Protein AF-0000000071592893 (afdb_homodimer)

pLDDT: mean 90.13, std 11.78, range [43.84, 98.62]

Organism: Lactiplantibacillus plantarum (strain ATCC BAA-793 / NCIMB 8826 / WCFS1) (NCBI:txid220668)

Structure (mmCIF, N/CA/C/O backbone):
data_AF-0000000071592893-model_v1
#
loop_
_entity.id
_entity.type
_entity.pdbx_description
1 polymer 'Dihydrofolate reductase family protein'
#
loop_
_atom_site.group_PDB
_atom_site.id
_atom_site.type_symbol
_atom_site.label_atom_id
_atom_site.label_alt_id
_atom_site.label_comp_id
_atom_site.label_asym_id
_atom_site.label_entity_id
_atom_site.label_seq_id
_atom_site.pdbx_PDB_ins_code
_atom_site.Cartn_x
_atom_site.Cartn_y
_atom_site.Cartn_z
_atom_site.occupancy
_atom_site.B_iso_or_equiv
_atom_site.auth_seq_id
_atom_site.auth_comp_id
_atom_site.auth_asym_id
_atom_site.auth_atom_id
_atom_site.pdbx_PDB_model_num
ATOM 1 N N . MET A 1 1 ? 11.688 -18.438 -19.766 1 85.5 1 MET A N 1
ATOM 2 C CA . MET A 1 1 ? 11.422 -18.906 -18.406 1 85.5 1 MET A CA 1
ATOM 3 C C . MET A 1 1 ? 10.055 -18.422 -17.922 1 85.5 1 MET A C 1
ATOM 5 O O . MET A 1 1 ? 9.641 -17.312 -18.234 1 85.5 1 MET A O 1
ATOM 9 N N . ARG A 1 2 ? 9.219 -19.328 -17.266 1 96.31 2 ARG A N 1
ATOM 10 C CA . ARG A 1 2 ? 7.895 -19 -16.766 1 96.31 2 ARG A CA 1
ATOM 11 C C . ARG A 1 2 ? 7.957 -17.859 -15.75 1 96.31 2 ARG A C 1
ATOM 13 O O . ARG A 1 2 ? 8.742 -17.906 -14.797 1 96.31 2 ARG A O 1
ATOM 20 N N . LYS A 1 3 ? 7.262 -16.844 -15.961 1 97.19 3 LYS A N 1
ATOM 21 C CA . LYS A 1 3 ? 7.258 -15.727 -15.016 1 97.19 3 LYS A CA 1
ATOM 22 C C . LYS A 1 3 ? 6.359 -16.031 -13.82 1 97.19 3 LYS A C 1
ATOM 24 O O . LYS A 1 3 ? 5.285 -16.609 -13.977 1 97.19 3 LYS A O 1
ATOM 29 N N . VAL A 1 4 ? 6.836 -15.602 -12.711 1 97.94 4 VAL A N 1
ATOM 30 C CA . VAL A 1 4 ? 6.039 -15.617 -11.492 1 97.94 4 VAL A CA 1
ATOM 31 C C . VAL A 1 4 ? 5.441 -14.234 -11.242 1 97.94 4 VAL A C 1
ATOM 33 O O . VAL A 1 4 ? 6.172 -13.266 -11.055 1 97.94 4 VAL A O 1
ATOM 36 N N . GLN A 1 5 ? 4.102 -14.195 -11.25 1 97.56 5 GLN A N 1
ATOM 37 C CA . GLN A 1 5 ? 3.43 -12.906 -11.195 1 97.56 5 GLN A CA 1
ATOM 38 C C . GLN A 1 5 ? 2.391 -12.867 -10.078 1 97.56 5 GLN A C 1
ATOM 40 O O . GLN A 1 5 ? 1.595 -13.797 -9.938 1 97.56 5 GLN A O 1
ATOM 45 N N . PHE A 1 6 ? 2.467 -11.836 -9.32 1 97.06 6 PHE A N 1
ATOM 46 C CA . PHE A 1 6 ? 1.338 -11.539 -8.445 1 97.06 6 PHE A CA 1
ATOM 47 C C . PHE A 1 6 ? 0.34 -10.617 -9.141 1 97.06 6 PHE A C 1
ATOM 49 O O . PHE A 1 6 ? 0.733 -9.656 -9.797 1 97.06 6 PHE A O 1
ATOM 56 N N . TYR A 1 7 ? -0.894 -10.945 -8.977 1 95.25 7 TYR A N 1
ATOM 57 C CA . TYR A 1 7 ? -1.996 -10.133 -9.477 1 95.25 7 TYR A CA 1
ATOM 58 C C . TYR A 1 7 ? -3.156 -10.109 -8.492 1 95.25 7 TYR A C 1
ATOM 60 O O . TYR A 1 7 ? -3.783 -11.141 -8.234 1 95.25 7 TYR A O 1
ATOM 68 N N . GLY A 1 8 ? -3.398 -8.992 -7.867 1 93 8 GLY A N 1
ATOM 69 C CA . GLY A 1 8 ? -4.445 -8.922 -6.859 1 93 8 GLY A CA 1
ATOM 70 C C . GLY A 1 8 ? -4.711 -7.504 -6.379 1 93 8 GLY A C 1
ATOM 71 O O . GLY A 1 8 ? -4.004 -6.57 -6.762 1 93 8 GLY A O 1
ATOM 72 N N . ALA A 1 9 ? -5.762 -7.418 -5.574 1 94 9 ALA A N 1
ATOM 73 C CA . ALA A 1 9 ? -6.199 -6.121 -5.07 1 94 9 ALA A CA 1
ATOM 74 C C . ALA A 1 9 ? -5.977 -6.012 -3.564 1 94 9 ALA A C 1
ATOM 76 O O . ALA A 1 9 ? -6.078 -7.008 -2.842 1 94 9 ALA A O 1
ATOM 77 N N . ILE A 1 10 ? -5.664 -4.816 -3.125 1 96.12 10 ILE A N 1
ATOM 78 C CA . ILE A 1 10 ? -5.543 -4.516 -1.703 1 96.12 10 ILE A CA 1
ATOM 79 C C . ILE A 1 10 ? -6.234 -3.191 -1.394 1 96.12 10 ILE A C 1
ATOM 81 O O . ILE A 1 10 ? -6.598 -2.445 -2.305 1 96.12 10 ILE A O 1
ATOM 85 N N . SER A 1 11 ? -6.508 -2.973 -0.097 1 97.5 11 SER A N 1
ATOM 86 C CA . SER A 1 11 ? -6.953 -1.667 0.377 1 97.5 11 SER A CA 1
ATOM 87 C C . SER A 1 11 ? -5.801 -0.668 0.414 1 97.5 11 SER A C 1
ATOM 89 O O . SER A 1 11 ? -4.645 -1.041 0.215 1 97.5 11 SER A O 1
ATOM 91 N N . ILE A 1 12 ? -6.082 0.608 0.644 1 98.25 12 ILE A N 1
ATOM 92 C CA . ILE A 1 12 ? -5.082 1.668 0.72 1 98.25 12 ILE A CA 1
ATOM 93 C C . ILE A 1 12 ? -4.031 1.312 1.769 1 98.25 12 ILE A C 1
ATOM 95 O O . ILE A 1 12 ? -2.836 1.547 1.565 1 98.25 12 ILE A O 1
ATOM 99 N N . ASP A 1 13 ? -4.527 0.716 2.865 1 97.62 13 ASP A N 1
ATOM 100 C CA . ASP A 1 13 ? -3.637 0.385 3.973 1 97.62 13 ASP A CA 1
ATOM 101 C C . ASP A 1 13 ? -3.033 -1.006 3.795 1 97.62 13 ASP A C 1
ATOM 103 O O . ASP A 1 13 ? -2.49 -1.578 4.742 1 97.62 13 ASP A O 1
ATOM 107 N N . GLY A 1 14 ? -3.156 -1.663 2.604 1 97.12 14 GLY A N 1
ATOM 108 C CA . GLY A 1 14 ? -2.375 -2.824 2.211 1 97.12 14 GLY A CA 1
ATOM 109 C C . GLY A 1 14 ? -3.016 -4.141 2.617 1 97.12 14 GLY A C 1
ATOM 110 O O . GLY A 1 14 ? -2.332 -5.16 2.732 1 97.12 14 GLY A O 1
ATOM 111 N N . CYS A 1 15 ? -4.324 -4.121 2.869 1 96.5 15 CYS A N 1
ATOM 112 C CA . CYS A 1 15 ? -5 -5.332 3.326 1 96.5 15 CYS A CA 1
ATOM 113 C C . CYS A 1 15 ? -5.695 -6.039 2.17 1 96.5 15 CYS A C 1
ATOM 115 O O . CYS A 1 15 ? -6.273 -5.387 1.298 1 96.5 15 CYS A O 1
ATOM 117 N N . LEU A 1 16 ? -5.723 -7.355 2.238 1 92.31 16 LEU A N 1
ATOM 118 C CA . LEU A 1 16 ? -6.363 -8.211 1.246 1 92.31 16 LEU A CA 1
ATOM 119 C C . LEU A 1 16 ? -7.844 -8.406 1.573 1 92.31 16 LEU A C 1
ATOM 121 O O . LEU A 1 16 ? -8.672 -8.531 0.668 1 92.31 16 LEU A O 1
ATOM 125 N N . ALA A 1 17 ? -8.062 -8.5 2.848 1 90.44 17 ALA A N 1
ATOM 126 C CA . ALA A 1 17 ? -9.398 -8.828 3.342 1 90.44 17 ALA A CA 1
ATOM 127 C C . ALA A 1 17 ? -9.617 -8.258 4.738 1 90.44 17 ALA A C 1
ATOM 129 O O . ALA A 1 17 ? -8.664 -7.855 5.41 1 90.44 17 ALA A O 1
ATOM 130 N N . THR A 1 18 ? -10.891 -8.227 5.078 1 91.75 18 THR A N 1
ATOM 131 C CA . THR A 1 18 ? -11.188 -7.914 6.469 1 91.75 18 THR A CA 1
ATOM 132 C C . THR A 1 18 ? -10.695 -9.023 7.395 1 91.75 18 THR A C 1
ATOM 134 O O . THR A 1 18 ? -10.281 -10.086 6.93 1 91.75 18 THR A O 1
ATOM 137 N N . LYS A 1 19 ? -10.766 -8.758 8.633 1 90.12 19 LYS A N 1
ATOM 138 C CA . LYS A 1 19 ? -10.289 -9.727 9.617 1 90.12 19 LYS A CA 1
ATOM 139 C C . LYS A 1 19 ? -11.086 -11.031 9.539 1 90.12 19 LYS A C 1
ATOM 141 O O . LYS A 1 19 ? -10.57 -12.094 9.875 1 90.12 19 LYS A O 1
ATOM 146 N N . ASP A 1 20 ? -12.305 -10.945 9.055 1 86.31 20 ASP A N 1
ATOM 147 C CA . ASP A 1 20 ? -13.156 -12.125 8.922 1 86.31 20 ASP A CA 1
ATOM 148 C C . ASP A 1 20 ? -13.125 -12.664 7.496 1 86.31 20 ASP A C 1
ATOM 150 O O . ASP A 1 20 ? -14.078 -13.32 7.059 1 86.31 20 ASP A O 1
ATOM 154 N N . ASN A 1 21 ? -12.156 -12.266 6.738 1 84.19 21 ASN A N 1
ATOM 155 C CA . ASN A 1 21 ? -11.836 -12.82 5.426 1 84.19 21 ASN A CA 1
ATOM 156 C C . ASN A 1 21 ? -12.883 -12.43 4.383 1 84.19 21 ASN A C 1
ATOM 158 O O . ASN A 1 21 ? -13.164 -13.203 3.469 1 84.19 21 ASN A O 1
ATOM 162 N N . ARG A 1 22 ? -13.484 -11.266 4.613 1 83.88 22 ARG A N 1
ATOM 163 C CA . ARG A 1 22 ? -14.492 -10.82 3.654 1 83.88 22 ARG A CA 1
ATOM 164 C C . ARG A 1 22 ? -13.883 -9.859 2.633 1 83.88 22 ARG A C 1
ATOM 166 O O . ARG A 1 22 ? -12.953 -9.117 2.945 1 83.88 22 ARG A O 1
ATOM 173 N N . LEU A 1 23 ? -14.43 -9.836 1.402 1 85.81 23 LEU A N 1
ATOM 174 C CA . LEU A 1 23 ? -13.93 -9.047 0.286 1 85.81 23 LEU A CA 1
ATOM 175 C C . LEU A 1 23 ? -15.016 -8.125 -0.255 1 85.81 23 LEU A C 1
ATOM 177 O O . LEU A 1 23 ? -14.836 -7.488 -1.297 1 85.81 23 LEU A O 1
ATOM 181 N N . ASP A 1 24 ? -16.156 -7.996 0.409 1 83.56 24 ASP A N 1
ATOM 182 C CA . ASP A 1 24 ? -17.281 -7.195 -0.066 1 83.56 24 ASP A CA 1
ATOM 183 C C . ASP A 1 24 ? -16.844 -5.77 -0.396 1 83.56 24 ASP A C 1
ATOM 185 O O . ASP A 1 24 ? -17.359 -5.16 -1.334 1 83.56 24 ASP A O 1
ATOM 189 N N . TRP A 1 25 ? -15.953 -5.309 0.341 1 85.81 25 TRP A N 1
ATOM 190 C CA . TRP A 1 25 ? -15.438 -3.953 0.163 1 85.81 25 TRP A CA 1
ATOM 191 C C . TRP A 1 25 ? -14.852 -3.773 -1.235 1 85.81 25 TRP A C 1
ATOM 193 O O . TRP A 1 25 ? -14.938 -2.686 -1.812 1 85.81 25 TRP A O 1
ATOM 203 N N . LEU A 1 26 ? -14.273 -4.828 -1.806 1 85.75 26 LEU A N 1
ATOM 204 C CA . LEU A 1 26 ? -13.648 -4.801 -3.123 1 85.75 26 LEU A CA 1
ATOM 205 C C . LEU A 1 26 ? -14.703 -4.852 -4.227 1 85.75 26 LEU A C 1
ATOM 207 O O . LEU A 1 26 ? -14.641 -4.078 -5.184 1 85.75 26 LEU A O 1
ATOM 211 N N . PHE A 1 27 ? -15.633 -5.637 -4.012 1 83.19 27 PHE A N 1
ATOM 212 C CA . PHE A 1 27 ? -16.656 -5.816 -5.027 1 83.19 27 PHE A CA 1
ATOM 213 C C . PHE A 1 27 ? -17.547 -4.582 -5.117 1 83.19 27 PHE A C 1
ATOM 215 O O . PHE A 1 27 ? -18.188 -4.344 -6.148 1 83.19 27 PHE A O 1
ATOM 222 N N . LYS A 1 28 ? -17.609 -3.846 -4.027 1 85.5 28 LYS A N 1
ATOM 223 C CA . LYS A 1 28 ? -18.391 -2.613 -4.004 1 85.5 28 LYS A CA 1
ATOM 224 C C . LYS A 1 28 ? -17.609 -1.454 -4.617 1 85.5 28 LYS A C 1
ATOM 226 O O . LYS A 1 28 ? -18.125 -0.342 -4.73 1 85.5 28 LYS A O 1
ATOM 231 N N . THR A 1 29 ? -16.406 -1.784 -5.051 1 90.44 29 THR A N 1
ATOM 232 C CA . THR A 1 29 ? -15.578 -0.741 -5.648 1 90.44 29 THR A CA 1
ATOM 233 C C . THR A 1 29 ? -15.883 -0.587 -7.133 1 90.44 29 THR A C 1
ATOM 235 O O . THR A 1 29 ? -15.797 -1.554 -7.895 1 90.44 29 THR A O 1
ATOM 238 N N . ALA A 1 30 ? -16.219 0.627 -7.535 1 88.56 30 ALA A N 1
ATOM 239 C CA . ALA A 1 30 ? -16.531 0.901 -8.93 1 88.56 30 ALA A CA 1
ATOM 240 C C . ALA A 1 30 ? -15.328 0.636 -9.828 1 88.56 30 ALA A C 1
ATOM 242 O O . ALA A 1 30 ? -14.203 1.021 -9.5 1 88.56 30 ALA A O 1
ATOM 243 N N . GLY A 1 31 ? -15.523 -0.105 -10.93 1 84.56 31 GLY A N 1
ATOM 244 C CA . GLY A 1 31 ? -14.492 -0.335 -11.922 1 84.56 31 GLY A CA 1
ATOM 245 C C . GLY A 1 31 ? -13.727 -1.626 -11.703 1 84.56 31 GLY A C 1
ATOM 246 O O . GLY A 1 31 ? -12.805 -1.948 -12.461 1 84.56 31 GLY A O 1
ATOM 247 N N . ALA A 1 32 ? -14.094 -2.303 -10.68 1 75.25 32 ALA A N 1
ATOM 248 C CA . ALA A 1 32 ? -13.414 -3.566 -10.398 1 75.25 32 ALA A CA 1
ATOM 249 C C . ALA A 1 32 ? -13.492 -4.508 -11.602 1 75.25 32 ALA A C 1
ATOM 251 O O . ALA A 1 32 ? -12.531 -5.223 -11.906 1 75.25 32 ALA A O 1
ATOM 252 N N . ASN A 1 33 ? -14.539 -4.348 -12.367 1 76.94 33 ASN A N 1
ATOM 253 C CA . ASN A 1 33 ? -14.766 -5.211 -13.523 1 76.94 33 ASN A CA 1
ATOM 254 C C . ASN A 1 33 ? -14.031 -4.699 -14.758 1 76.94 33 ASN A C 1
ATOM 256 O O . ASN A 1 33 ? -13.969 -5.383 -15.781 1 76.94 33 ASN A O 1
ATOM 260 N N . ASP A 1 34 ? -13.469 -3.559 -14.68 1 84.38 34 ASP A N 1
ATOM 261 C CA . ASP A 1 34 ? -12.797 -2.959 -15.828 1 84.38 34 ASP A CA 1
ATOM 262 C C . ASP A 1 34 ? -11.344 -3.408 -15.906 1 84.38 34 ASP A C 1
ATOM 264 O O . ASP A 1 34 ? -10.688 -3.219 -16.938 1 84.38 34 ASP A O 1
ATOM 268 N N . ALA A 1 35 ? -10.828 -3.967 -14.836 1 85.75 35 ALA A N 1
ATOM 269 C CA . ALA A 1 35 ? -9.453 -4.469 -14.859 1 85.75 35 ALA A CA 1
ATOM 270 C C . ALA A 1 35 ? -9.297 -5.586 -15.891 1 85.75 35 ALA A C 1
ATOM 272 O O . ALA A 1 35 ? -10.203 -6.402 -16.062 1 85.75 35 ALA A O 1
ATOM 273 N N . PRO A 1 36 ? -8.164 -5.617 -16.594 1 87.75 36 PRO A N 1
ATOM 274 C CA . PRO A 1 36 ? -7.969 -6.613 -17.656 1 87.75 36 PRO A CA 1
ATOM 275 C C . PRO A 1 36 ? -7.59 -7.988 -17.109 1 87.75 36 PRO A C 1
ATOM 277 O O . PRO A 1 36 ? -6.625 -8.594 -17.578 1 87.75 36 PRO A O 1
ATOM 280 N N . THR A 1 37 ? -8.391 -8.445 -16.281 1 86.38 37 THR A N 1
ATOM 281 C CA . THR A 1 37 ? -8.141 -9.719 -15.609 1 86.38 37 THR A CA 1
ATOM 282 C C . THR A 1 37 ? -8.172 -10.867 -16.609 1 86.38 37 THR A C 1
ATOM 284 O O . THR A 1 37 ? -7.344 -11.781 -16.547 1 86.38 37 THR A O 1
ATOM 287 N N . GLU A 1 38 ? -9.094 -10.781 -17.516 1 83.94 38 GLU A N 1
ATOM 288 C CA . GLU A 1 38 ? -9.203 -11.812 -18.531 1 83.94 38 GLU A CA 1
ATOM 289 C C . GLU A 1 38 ? -7.934 -11.906 -19.375 1 83.94 38 GLU A C 1
ATOM 291 O O . GLU A 1 38 ? -7.445 -13.008 -19.656 1 83.94 38 GLU A O 1
ATOM 296 N N . ALA A 1 39 ? -7.488 -10.773 -19.797 1 87.81 39 ALA A N 1
ATOM 297 C CA . ALA A 1 39 ? -6.262 -10.742 -20.594 1 87.81 39 ALA A CA 1
ATOM 298 C C . ALA A 1 39 ? -5.086 -11.305 -19.797 1 87.81 39 ALA A C 1
ATOM 300 O O . ALA A 1 39 ? -4.246 -12.016 -20.344 1 87.81 39 ALA A O 1
ATOM 301 N N . PHE A 1 40 ? -5.043 -10.93 -18.531 1 90.25 40 PHE A N 1
ATOM 302 C CA . PHE A 1 40 ? -4.004 -11.461 -17.656 1 90.25 40 PHE A CA 1
ATOM 303 C C . PHE A 1 40 ? -4.094 -12.984 -17.562 1 90.25 40 PHE A C 1
ATOM 305 O O . PHE A 1 40 ? -3.084 -13.672 -17.703 1 90.25 40 PHE A O 1
ATOM 312 N N . MET A 1 41 ? -5.242 -13.477 -17.438 1 86.62 41 MET A N 1
ATOM 313 C CA . MET A 1 41 ? -5.48 -14.906 -17.234 1 86.62 41 MET A CA 1
ATOM 314 C C . MET A 1 41 ? -5.082 -15.703 -18.469 1 86.62 41 MET A C 1
ATOM 316 O O . MET A 1 41 ? -4.688 -16.859 -18.359 1 86.62 41 MET A O 1
ATOM 320 N N . GLN A 1 42 ? -5.129 -15.094 -19.594 1 88.88 42 GLN A N 1
ATOM 321 C CA . GLN A 1 42 ? -4.742 -15.766 -20.828 1 88.88 42 GLN A CA 1
ATOM 322 C C . GLN A 1 42 ? -3.242 -16.047 -20.859 1 88.88 42 GLN A C 1
ATOM 324 O O . GLN A 1 42 ? -2.779 -16.891 -21.625 1 88.88 42 GLN A O 1
ATOM 329 N N . GLN A 1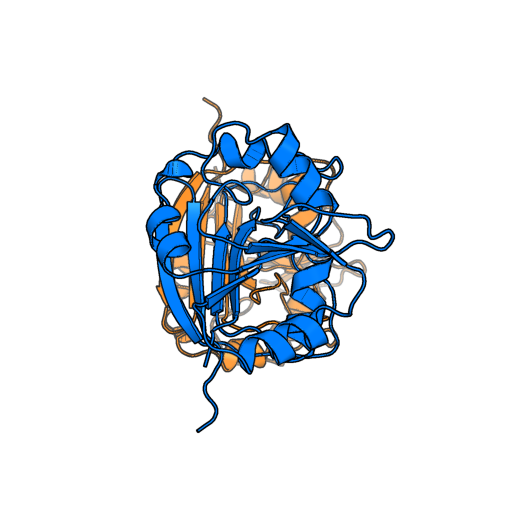 43 ? -2.58 -15.43 -19.984 1 92.81 43 GLN A N 1
ATOM 330 C CA . GLN A 1 43 ? -1.126 -15.555 -20 1 92.81 43 GLN A CA 1
ATOM 331 C C . GLN A 1 43 ? -0.647 -16.531 -18.922 1 92.81 43 GLN A C 1
ATOM 333 O O . GLN 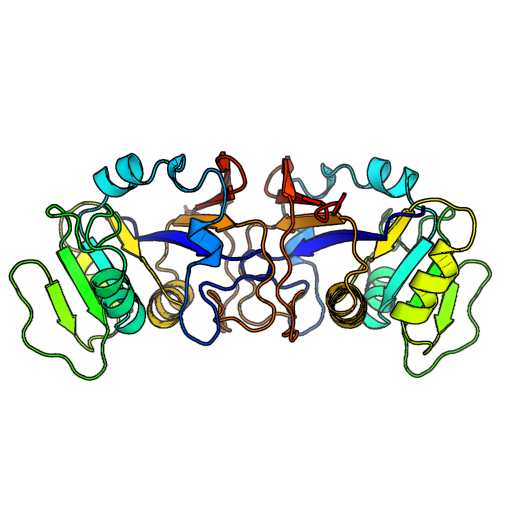A 1 43 ? 0.548 -16.828 -18.828 1 92.81 43 GLN A O 1
ATOM 338 N N . VAL A 1 44 ? -1.585 -17.062 -18.203 1 93.56 44 VAL A N 1
ATOM 339 C CA . VAL A 1 44 ? -1.202 -17.938 -17.109 1 93.56 44 VAL A CA 1
ATOM 340 C C . VAL A 1 44 ? -1.804 -19.328 -17.328 1 93.56 44 VAL A C 1
ATOM 342 O O . VAL A 1 44 ? -2.885 -19.469 -17.906 1 93.56 44 VAL A O 1
ATOM 345 N N . ASP A 1 45 ? -1.053 -20.375 -16.828 1 94.12 45 ASP A N 1
ATOM 346 C CA . ASP A 1 45 ? -1.609 -21.719 -16.906 1 94.12 45 ASP A CA 1
ATOM 347 C C . ASP A 1 45 ? -1.521 -22.422 -15.555 1 94.12 45 ASP A C 1
ATOM 349 O O . ASP A 1 45 ? -1.878 -23.594 -15.43 1 94.12 45 ASP A O 1
ATOM 353 N N . THR A 1 46 ? -1.009 -21.719 -14.539 1 95 46 THR A N 1
ATOM 354 C CA . THR A 1 46 ? -0.904 -22.234 -13.172 1 95 46 THR A CA 1
ATOM 355 C C . THR A 1 46 ? -1.214 -21.125 -12.164 1 95 46 THR A C 1
ATOM 357 O O . THR A 1 46 ? -0.766 -19.984 -12.32 1 95 46 THR A O 1
ATOM 360 N N . ALA A 1 47 ? -2.021 -21.438 -11.219 1 94.81 47 ALA A N 1
ATOM 361 C CA . ALA A 1 47 ? -2.334 -20.531 -10.117 1 94.81 47 ALA A CA 1
ATOM 362 C C . ALA A 1 47 ? -1.99 -21.156 -8.773 1 94.81 47 ALA A C 1
ATOM 364 O O . ALA A 1 47 ? -2.326 -22.312 -8.516 1 94.81 47 ALA A O 1
ATOM 365 N N . ILE A 1 48 ? -1.31 -20.422 -7.969 1 95.94 48 ILE A N 1
ATOM 366 C CA . ILE A 1 48 ? -0.962 -20.875 -6.629 1 95.94 48 ILE A CA 1
ATOM 367 C C . ILE A 1 48 ? -1.649 -20 -5.586 1 95.94 48 ILE A C 1
ATOM 369 O O . ILE A 1 48 ? -1.609 -18.766 -5.676 1 95.94 48 ILE A O 1
ATOM 373 N N . MET A 1 49 ? -2.301 -20.609 -4.633 1 94.56 49 MET A N 1
ATOM 374 C CA . MET A 1 49 ? -3.012 -19.859 -3.596 1 94.56 49 MET A CA 1
ATOM 375 C C . MET A 1 49 ? -3.008 -20.625 -2.275 1 94.56 49 MET A C 1
ATOM 377 O O . MET A 1 49 ? -2.66 -21.812 -2.24 1 94.56 49 MET A O 1
ATOM 381 N N . GLY A 1 50 ? -3.309 -19.891 -1.227 1 93.12 50 GLY A N 1
ATOM 382 C CA . GLY A 1 50 ? -3.51 -20.531 0.06 1 93.12 50 GLY A CA 1
ATOM 383 C C . GLY A 1 50 ? -4.902 -21.109 0.226 1 93.12 50 GLY A C 1
ATOM 384 O O . GLY A 1 50 ? -5.824 -20.75 -0.512 1 93.12 50 GLY A O 1
ATOM 385 N N . ARG A 1 51 ? -5.109 -21.875 1.281 1 90.62 51 ARG A N 1
ATOM 386 C CA . ARG A 1 51 ? -6.359 -22.594 1.535 1 90.62 51 ARG A CA 1
ATOM 387 C C . ARG A 1 51 ? -7.504 -21.609 1.775 1 90.62 51 ARG A C 1
ATOM 389 O O . ARG A 1 51 ? -8.609 -21.797 1.262 1 90.62 51 ARG A O 1
ATOM 396 N N . HIS A 1 52 ? -7.219 -20.531 2.537 1 87.31 52 HIS A N 1
ATOM 397 C CA . HIS A 1 52 ? -8.281 -19.578 2.848 1 87.31 52 HIS A CA 1
ATOM 398 C C . HIS A 1 52 ? -8.781 -18.891 1.589 1 87.31 52 HIS A C 1
ATOM 400 O O . HIS A 1 52 ? -9.984 -18.703 1.412 1 87.31 52 HIS A O 1
ATOM 406 N N . THR A 1 53 ? -7.852 -18.484 0.762 1 86.94 53 THR A N 1
ATOM 407 C CA . THR A 1 53 ? -8.211 -17.859 -0.508 1 86.94 53 THR A CA 1
ATOM 408 C C . THR A 1 53 ? -9.023 -18.828 -1.367 1 86.94 53 THR A C 1
ATOM 410 O O . THR A 1 53 ? -10.047 -18.438 -1.949 1 86.94 53 THR A O 1
ATOM 413 N N . TYR A 1 54 ? -8.617 -20.062 -1.422 1 87.31 54 TYR A N 1
ATOM 414 C CA . TYR A 1 54 ? -9.312 -21.078 -2.199 1 87.31 54 TYR A CA 1
ATOM 415 C C . TYR A 1 54 ? -10.742 -21.266 -1.703 1 87.31 54 TYR A C 1
ATOM 417 O O . TYR A 1 54 ? -11.688 -21.234 -2.492 1 87.31 54 TYR A O 1
ATOM 425 N N . GLU A 1 55 ? -10.875 -21.438 -0.402 1 84.25 55 GLU A N 1
ATOM 426 C CA . GLU A 1 55 ? -12.188 -21.656 0.189 1 84.25 55 GLU A CA 1
ATOM 427 C C . GLU A 1 55 ? -13.109 -20.469 -0.032 1 84.25 55 GLU A C 1
ATOM 429 O O . GLU A 1 55 ? -14.289 -20.641 -0.342 1 84.25 55 GLU A O 1
ATOM 434 N N . TYR A 1 56 ? -12.57 -19.344 0.118 1 82.75 56 TYR A N 1
ATOM 435 C CA . TYR A 1 56 ? -13.359 -18.141 -0.108 1 82.75 56 TYR A CA 1
ATOM 436 C C . TYR A 1 56 ? -13.82 -18.047 -1.557 1 82.75 56 TYR A C 1
ATOM 438 O O . TYR A 1 56 ? -14.984 -17.734 -1.826 1 82.75 56 TYR A O 1
ATOM 446 N N . THR A 1 57 ? -12.906 -18.203 -2.453 1 79.62 57 THR A N 1
ATOM 447 C CA . THR A 1 57 ? -13.227 -18.156 -3.875 1 79.62 57 THR A CA 1
ATOM 448 C C . THR A 1 57 ? -14.289 -19.188 -4.234 1 79.62 57 THR A C 1
ATOM 450 O O . THR A 1 57 ? -15.203 -18.906 -5.012 1 79.62 57 THR A O 1
ATOM 453 N N . MET A 1 58 ? -14.195 -20.375 -3.668 1 79.38 58 MET A N 1
ATOM 454 C CA . MET A 1 58 ? -15.148 -21.438 -3.932 1 79.38 58 MET A CA 1
ATOM 455 C C . MET A 1 58 ? -16.531 -21.062 -3.416 1 79.38 58 MET A C 1
ATOM 457 O O . MET A 1 58 ? -17.547 -21.406 -4.035 1 79.38 58 MET A O 1
ATOM 461 N N . GLU A 1 59 ? -16.5 -20.406 -2.342 1 76.5 59 GLU A N 1
ATOM 462 C CA . GLU A 1 59 ? -17.766 -20.047 -1.724 1 76.5 59 GLU A CA 1
ATOM 463 C C . GLU A 1 59 ? -18.406 -18.859 -2.426 1 76.5 59 GLU A C 1
ATOM 465 O O . GLU A 1 59 ? -19.625 -18.812 -2.613 1 76.5 59 GLU A O 1
ATOM 470 N N . GLN A 1 60 ? -17.688 -17.875 -2.693 1 70.06 60 GLN A N 1
ATOM 471 C CA . GLN A 1 60 ? -18.234 -16.609 -3.141 1 70.06 60 GLN A CA 1
ATOM 472 C C . GLN A 1 60 ? -18.297 -16.531 -4.664 1 70.06 60 GLN A C 1
ATOM 474 O O . GLN A 1 60 ? -19.109 -15.797 -5.227 1 70.06 60 GLN A O 1
ATOM 479 N N . THR A 1 61 ? -17.359 -16.953 -5.348 1 59.53 61 THR A N 1
ATOM 480 C CA . THR A 1 61 ? -17.266 -16.703 -6.781 1 59.53 61 THR A CA 1
ATOM 481 C C . THR A 1 61 ? -17.859 -17.859 -7.578 1 59.53 61 THR A C 1
ATOM 483 O O . THR A 1 61 ? -17.156 -18.812 -7.93 1 59.53 61 THR A O 1
ATOM 486 N N . THR A 1 62 ? -19.062 -18.219 -7.281 1 51.47 62 THR A N 1
ATOM 487 C CA . THR A 1 62 ? -19.672 -19.234 -8.125 1 51.47 62 THR A CA 1
ATOM 488 C C . THR A 1 62 ? -19.5 -18.891 -9.602 1 51.47 62 THR A C 1
ATOM 490 O O . THR A 1 62 ? -19.406 -19.781 -10.445 1 51.47 62 THR A O 1
ATOM 493 N N . ASP A 1 63 ? -19.781 -17.766 -10 1 46.78 63 ASP A N 1
ATOM 494 C CA . ASP A 1 63 ? -19.812 -17.484 -11.43 1 46.78 63 ASP A CA 1
ATOM 495 C C . ASP A 1 63 ? -18.484 -16.875 -11.891 1 46.78 63 ASP A C 1
ATOM 497 O O . ASP A 1 63 ? -18.312 -16.562 -13.078 1 46.78 63 ASP A O 1
ATOM 501 N N . GLN A 1 64 ? -17.797 -16.25 -10.984 1 48.22 64 GLN A N 1
ATOM 502 C CA . GLN A 1 64 ? -16.859 -15.234 -11.461 1 48.22 64 GLN A CA 1
ATOM 503 C C . GLN A 1 64 ? -15.508 -15.852 -11.828 1 48.22 64 GLN A C 1
ATOM 505 O O . GLN A 1 64 ? -15.164 -16.922 -11.336 1 48.22 64 GLN A O 1
ATOM 510 N N . LEU A 1 65 ? -14.992 -15.5 -13.07 1 44.69 65 LEU A N 1
ATOM 511 C CA . LEU A 1 65 ? -13.703 -15.805 -13.68 1 44.69 65 LEU A CA 1
ATOM 512 C C . LEU A 1 65 ? -12.578 -15.75 -12.656 1 44.69 65 LEU A C 1
ATOM 514 O O . LEU A 1 65 ? -11.398 -15.758 -13.016 1 44.69 65 LEU A O 1
ATOM 518 N N . ILE A 1 66 ? -12.938 -15.469 -11.445 1 50.09 66 ILE A N 1
ATOM 519 C CA . ILE A 1 66 ? -11.75 -15.438 -10.602 1 50.09 66 ILE A CA 1
ATOM 520 C C . ILE A 1 66 ? -11.266 -16.859 -10.344 1 50.09 66 ILE A C 1
ATOM 522 O O . ILE A 1 66 ? -12.07 -17.797 -10.289 1 50.09 66 ILE A O 1
ATOM 526 N N . ASN A 1 67 ? -9.992 -17.328 -10.648 1 51.75 67 ASN A N 1
ATOM 527 C CA . ASN A 1 67 ? -9.547 -18.656 -10.234 1 51.75 67 ASN A CA 1
ATOM 528 C C . ASN A 1 67 ? -10.102 -19.031 -8.867 1 51.75 67 ASN A C 1
ATOM 530 O O . ASN A 1 67 ? -10.344 -18.156 -8.031 1 51.75 67 ASN A O 1
ATOM 534 N N . PRO A 1 68 ? -10.516 -20.359 -8.906 1 53.16 68 PRO A N 1
ATOM 535 C CA . PRO A 1 68 ? -10.086 -21.5 -9.703 1 53.16 68 PRO A CA 1
ATOM 536 C C . PRO A 1 68 ? -11.016 -21.797 -10.875 1 53.16 68 PRO A C 1
ATOM 538 O O . PRO A 1 68 ? -10.898 -22.828 -11.523 1 53.16 68 PRO A O 1
ATOM 541 N N . TYR A 1 69 ? -11.641 -20.922 -11.234 1 57.84 69 TYR A N 1
ATOM 542 C CA . TYR A 1 69 ? -12.68 -21.406 -12.141 1 57.84 69 TYR A CA 1
ATOM 543 C C . TYR A 1 69 ? -12.227 -21.297 -13.594 1 57.84 69 TYR A C 1
ATOM 545 O O . TYR A 1 69 ? -12.922 -21.75 -14.5 1 57.84 69 TYR A O 1
ATOM 553 N N . ASN A 1 70 ? -10.984 -20.844 -13.727 1 65.19 70 ASN A N 1
ATOM 554 C CA . ASN A 1 70 ? -10.477 -20.859 -15.086 1 65.19 70 ASN A CA 1
ATOM 555 C C . ASN A 1 70 ? -10.047 -22.266 -15.5 1 65.19 70 ASN A C 1
ATOM 557 O O . ASN A 1 70 ? -9.047 -22.797 -15 1 65.19 70 ASN A O 1
ATOM 561 N N . PRO A 1 71 ? -10.812 -22.891 -16.391 1 68.75 71 PRO A N 1
ATOM 562 C CA . PRO A 1 71 ? -10.5 -24.281 -16.766 1 68.75 71 PRO A CA 1
ATOM 563 C C . PRO A 1 71 ? -9.125 -24.406 -17.422 1 68.75 71 PRO A C 1
ATOM 565 O O . PRO A 1 71 ? -8.594 -25.516 -17.5 1 68.75 71 PRO A O 1
ATOM 568 N N . ALA A 1 72 ? -8.594 -23.328 -17.781 1 79.31 72 ALA A N 1
ATOM 569 C CA . ALA A 1 72 ? -7.305 -23.375 -18.453 1 79.31 72 ALA A CA 1
ATOM 570 C C . ALA A 1 72 ? -6.156 -23.266 -17.453 1 79.31 72 ALA A C 1
ATOM 572 O O . ALA A 1 72 ? -4.984 -23.328 -17.828 1 79.31 72 ALA A O 1
ATOM 573 N N . THR A 1 73 ? -6.531 -23.234 -16.188 1 88.12 73 THR A N 1
ATOM 574 C CA . THR A 1 73 ? -5.488 -23.016 -15.195 1 88.12 73 THR A CA 1
ATOM 575 C C . THR A 1 73 ? -5.457 -24.141 -14.18 1 88.12 73 THR A C 1
ATOM 577 O O . THR A 1 73 ? -6.504 -24.594 -13.719 1 88.12 73 THR A O 1
ATOM 580 N N . HIS A 1 74 ? -4.301 -24.734 -14 1 92.56 74 HIS A N 1
ATOM 581 C CA . HIS A 1 74 ? -4.074 -25.688 -12.914 1 92.56 74 HIS A CA 1
ATOM 582 C C . HIS A 1 74 ? -3.893 -24.969 -11.586 1 92.56 74 HIS A C 1
ATOM 584 O O . HIS A 1 74 ? -3.104 -24.016 -11.484 1 92.56 74 HIS A O 1
ATOM 590 N N . ASN A 1 75 ? -4.645 -25.422 -10.555 1 93.31 75 ASN A N 1
ATOM 591 C CA . ASN A 1 75 ? -4.621 -24.75 -9.258 1 93.31 75 ASN A CA 1
ATOM 592 C C . ASN A 1 75 ? -3.811 -25.547 -8.234 1 93.31 75 ASN A C 1
ATOM 594 O O . ASN A 1 75 ? -4.055 -26.75 -8.039 1 93.31 75 ASN A O 1
ATOM 598 N N . ILE A 1 76 ? -2.896 -24.875 -7.668 1 96 76 ILE A N 1
ATOM 599 C CA . ILE A 1 76 ? -2.141 -25.438 -6.555 1 96 76 ILE A CA 1
ATOM 600 C C . ILE A 1 76 ? -2.523 -24.734 -5.258 1 96 76 ILE A C 1
ATOM 602 O O . ILE A 1 76 ? -2.305 -23.531 -5.105 1 96 76 ILE A O 1
ATOM 606 N N . VAL A 1 77 ? -3.107 -25.484 -4.352 1 95.88 77 VAL A N 1
ATOM 607 C CA . VAL A 1 77 ? -3.578 -24.953 -3.08 1 95.88 77 VAL A CA 1
ATOM 608 C C . VAL A 1 77 ? -2.635 -25.375 -1.956 1 95.88 77 VAL A C 1
ATOM 610 O O . VAL A 1 77 ? -2.488 -26.562 -1.679 1 95.88 77 VAL A O 1
ATOM 613 N N . MET A 1 78 ? -2.031 -24.391 -1.364 1 97.19 78 MET A N 1
ATOM 614 C CA . MET A 1 78 ? -1.146 -24.641 -0.23 1 97.19 78 MET A CA 1
ATOM 615 C C . MET A 1 78 ? -1.947 -24.891 1.042 1 97.19 78 MET A C 1
ATOM 617 O O . MET A 1 78 ? -2.793 -24.078 1.419 1 97.19 78 MET A O 1
ATOM 621 N N . THR A 1 79 ? -1.675 -25.984 1.673 1 96.31 79 THR A N 1
ATOM 622 C CA . THR A 1 79 ? -2.387 -26.344 2.895 1 96.31 79 THR A CA 1
ATOM 623 C C . THR A 1 79 ? -1.546 -27.297 3.75 1 96.31 79 THR A C 1
ATOM 625 O O . THR A 1 79 ? -0.756 -28.078 3.223 1 96.31 79 THR A O 1
ATOM 628 N N . SER A 1 80 ? -1.697 -27.125 5.039 1 95.69 80 SER A N 1
ATOM 629 C CA . SER A 1 80 ? -1 -28.031 5.953 1 95.69 80 SER A CA 1
ATOM 630 C C . SER A 1 80 ? -1.646 -29.406 5.969 1 95.69 80 SER A C 1
ATOM 632 O O . SER A 1 80 ? -1.067 -30.375 6.488 1 95.69 80 SER A O 1
ATOM 634 N N . HIS A 1 81 ? -2.877 -29.578 5.453 1 95.38 81 HIS A N 1
ATOM 635 C CA . HIS A 1 81 ? -3.6 -30.844 5.43 1 95.38 81 HIS A CA 1
ATOM 636 C C . HIS A 1 81 ? -4.004 -31.219 4.008 1 95.38 81 HIS A C 1
ATOM 638 O O . HIS A 1 81 ? -5.191 -31.234 3.678 1 95.38 81 HIS A O 1
ATOM 644 N N . PRO A 1 82 ? -2.967 -31.594 3.328 1 95.94 82 PRO A N 1
ATOM 645 C CA . PRO A 1 82 ? -3.287 -31.906 1.935 1 95.94 82 PRO A CA 1
ATOM 646 C C . PRO A 1 82 ? -4.23 -33.094 1.809 1 95.94 82 PRO A C 1
ATOM 648 O O . PRO A 1 82 ? -4.184 -34.031 2.631 1 95.94 82 PRO A O 1
ATOM 651 N N . HIS A 1 83 ? -5.094 -33.062 0.891 1 94.56 83 HIS A N 1
ATOM 652 C CA . HIS A 1 83 ? -6.004 -34.125 0.538 1 94.56 83 HIS A CA 1
ATOM 653 C C . HIS A 1 83 ? -6.117 -34.281 -0.976 1 94.56 83 HIS A C 1
ATOM 655 O O . HIS A 1 83 ? -5.496 -33.531 -1.729 1 94.56 83 HIS A O 1
ATOM 661 N N . THR A 1 84 ? -6.805 -35.344 -1.383 1 93.38 84 THR A N 1
ATOM 662 C CA . THR A 1 84 ? -6.926 -35.594 -2.811 1 93.38 84 THR A CA 1
ATOM 663 C C . THR A 1 84 ? -7.656 -34.469 -3.521 1 93.38 84 THR A C 1
ATOM 665 O O . THR A 1 84 ? -8.688 -34 -3.041 1 93.38 84 THR A O 1
ATOM 668 N N . GLY A 1 85 ? -7.098 -34 -4.449 1 92.12 85 GLY A N 1
ATOM 669 C CA . GLY A 1 85 ? -7.719 -33 -5.301 1 92.12 85 GLY A CA 1
ATOM 670 C C . GLY A 1 85 ? -8.422 -33.594 -6.504 1 92.12 85 GLY A C 1
ATOM 671 O O . GLY A 1 85 ? -8.977 -34.688 -6.43 1 92.12 85 GLY A O 1
ATOM 672 N N . ASP A 1 86 ? -8.594 -32.781 -7.512 1 88.5 86 ASP A N 1
ATOM 673 C CA . ASP A 1 86 ? -9.164 -33.219 -8.781 1 88.5 86 ASP A CA 1
ATOM 674 C C . ASP A 1 86 ? -8.234 -32.906 -9.945 1 88.5 86 ASP A C 1
ATOM 676 O O . ASP A 1 86 ? -7.035 -32.688 -9.75 1 88.5 86 ASP A O 1
ATOM 680 N N . GLU A 1 87 ? -8.641 -33.062 -11.172 1 87.12 87 GLU A N 1
ATOM 681 C CA . GLU A 1 87 ? -7.812 -32.906 -12.359 1 87.12 87 GLU A CA 1
ATOM 682 C C . GLU A 1 87 ? -7.25 -31.5 -12.453 1 87.12 87 GLU A C 1
ATOM 684 O O . GLU A 1 87 ? -6.188 -31.281 -13.039 1 87.12 87 GLU A O 1
ATOM 689 N N . ARG A 1 88 ? -7.84 -30.578 -11.742 1 89.06 88 ARG A N 1
ATOM 690 C CA . ARG A 1 88 ? -7.461 -29.172 -11.945 1 89.06 88 ARG A CA 1
ATOM 691 C C . ARG A 1 88 ? -6.863 -28.578 -10.672 1 89.06 88 ARG A C 1
ATOM 693 O O . ARG A 1 88 ? -6.273 -27.5 -10.703 1 89.06 88 ARG A O 1
ATOM 700 N N . THR A 1 89 ? -7.059 -29.312 -9.586 1 92.44 89 THR A N 1
ATOM 701 C CA . THR A 1 89 ? -6.664 -28.734 -8.312 1 92.44 89 THR A CA 1
ATOM 702 C C . THR A 1 89 ? -5.812 -29.719 -7.508 1 92.44 89 THR A C 1
ATOM 704 O O . THR A 1 89 ? -6.203 -30.859 -7.301 1 92.44 89 THR A O 1
ATOM 707 N N . GLN A 1 90 ? -4.715 -29.234 -7.102 1 95.25 90 GLN A N 1
ATOM 708 C CA . GLN A 1 90 ? -3.826 -30 -6.23 1 95.25 90 GLN A CA 1
ATOM 709 C C . GLN A 1 90 ? -3.693 -29.328 -4.863 1 95.25 90 GLN A C 1
ATOM 711 O O . GLN A 1 90 ? -3.592 -28.109 -4.773 1 95.25 90 GLN A O 1
ATOM 716 N N . PHE A 1 91 ? -3.799 -30.125 -3.793 1 96.62 91 PHE A N 1
ATOM 717 C CA . PHE A 1 91 ? -3.553 -29.656 -2.432 1 96.62 91 PHE A CA 1
ATOM 718 C C . PHE A 1 91 ? -2.209 -30.172 -1.924 1 96.62 91 PHE A C 1
ATOM 720 O O . PHE A 1 91 ? -1.9 -31.359 -2.041 1 96.62 91 PHE A O 1
ATOM 727 N N . THR A 1 92 ? -1.388 -29.281 -1.429 1 97.88 92 THR A N 1
ATOM 728 C CA . THR A 1 92 ? -0.039 -29.719 -1.086 1 97.88 92 THR A CA 1
ATOM 729 C C . THR A 1 92 ? 0.51 -28.906 0.085 1 97.88 92 THR A C 1
ATOM 731 O O . THR A 1 92 ? 0.061 -27.797 0.336 1 97.88 92 THR A O 1
ATOM 734 N N . ASN A 1 93 ? 1.465 -29.484 0.812 1 97.69 93 ASN A N 1
ATOM 735 C CA . ASN A 1 93 ? 2.205 -28.797 1.859 1 97.69 93 ASN A CA 1
ATOM 736 C C . ASN A 1 93 ? 3.678 -28.625 1.49 1 97.69 93 ASN A C 1
ATOM 738 O O . ASN A 1 93 ? 4.5 -28.281 2.338 1 97.69 93 ASN A O 1
ATOM 742 N N . THR A 1 94 ? 4.008 -28.938 0.218 1 97.88 94 THR A N 1
ATOM 743 C CA . THR A 1 94 ? 5.352 -28.688 -0.282 1 97.88 94 THR A CA 1
ATOM 744 C C . THR A 1 94 ? 5.684 -27.188 -0.209 1 97.88 94 THR A C 1
ATOM 746 O O . THR A 1 94 ? 4.836 -26.344 -0.504 1 97.88 94 THR A O 1
ATOM 749 N N . PRO A 1 95 ? 6.93 -26.875 0.213 1 98.12 95 PRO A N 1
ATOM 750 C CA . PRO A 1 95 ? 7.266 -25.438 0.227 1 98.12 95 PRO A CA 1
ATOM 751 C C . PRO A 1 95 ? 7.031 -24.766 -1.124 1 98.12 95 PRO A C 1
ATOM 753 O O . PRO A 1 95 ? 7.453 -25.297 -2.158 1 98.12 95 PRO A O 1
ATOM 756 N N . VAL A 1 96 ? 6.406 -23.656 -1.139 1 98.25 96 VAL A N 1
ATOM 757 C CA . VAL A 1 96 ? 5.988 -23 -2.369 1 98.25 96 VAL A CA 1
ATOM 758 C C . VAL A 1 96 ? 7.219 -22.641 -3.207 1 98.25 96 VAL A C 1
ATOM 760 O O . VAL A 1 96 ? 7.16 -22.672 -4.441 1 98.25 96 VAL A O 1
ATOM 763 N N . THR A 1 97 ? 8.352 -22.312 -2.588 1 98.44 97 THR A N 1
ATOM 764 C CA . THR A 1 97 ? 9.57 -22 -3.324 1 98.44 97 THR A CA 1
ATOM 765 C C . THR A 1 97 ? 10.023 -23.188 -4.16 1 98.44 97 THR A C 1
ATOM 767 O O . THR A 1 97 ? 10.461 -23.031 -5.301 1 98.44 97 THR A O 1
ATOM 770 N N . LYS A 1 98 ? 9.906 -24.359 -3.59 1 98.44 98 LYS A N 1
ATOM 771 C CA . LYS A 1 98 ? 10.258 -25.562 -4.332 1 98.44 98 LYS A CA 1
ATOM 772 C C . LYS A 1 98 ? 9.305 -25.797 -5.496 1 98.44 98 LYS A C 1
ATOM 774 O O . LYS A 1 98 ? 9.734 -26.156 -6.598 1 98.44 98 LYS A O 1
ATOM 779 N N . ILE A 1 99 ? 8.055 -25.562 -5.25 1 98.12 99 ILE A N 1
ATOM 780 C CA . ILE A 1 99 ? 7.047 -25.734 -6.293 1 98.12 99 ILE A CA 1
ATOM 781 C C . ILE A 1 99 ? 7.359 -24.812 -7.465 1 98.12 99 ILE A C 1
ATOM 783 O O . ILE A 1 99 ? 7.375 -25.234 -8.617 1 98.12 99 ILE A O 1
ATOM 787 N N . VAL A 1 100 ? 7.625 -23.578 -7.199 1 98.19 100 VAL A N 1
ATOM 788 C CA . VAL A 1 100 ? 7.875 -22.562 -8.234 1 98.19 100 VAL A CA 1
ATOM 789 C C . VAL A 1 100 ? 9.164 -22.906 -8.977 1 98.19 100 VAL A C 1
ATOM 791 O O . VAL A 1 100 ? 9.219 -22.812 -10.211 1 98.19 100 VAL A O 1
ATOM 794 N N . GLU A 1 101 ? 10.188 -23.312 -8.266 1 97.62 101 GLU A N 1
ATOM 795 C CA . GLU A 1 101 ? 11.445 -23.688 -8.898 1 97.62 101 GLU A CA 1
ATOM 796 C C . GLU A 1 101 ? 11.242 -24.859 -9.859 1 97.62 101 GLU A C 1
ATOM 798 O O . GLU A 1 101 ? 11.797 -24.875 -10.961 1 97.62 101 GLU A O 1
ATOM 803 N N . ASP A 1 102 ? 10.508 -25.781 -9.414 1 97.25 102 ASP A N 1
ATOM 804 C CA . ASP A 1 102 ? 10.219 -26.938 -10.258 1 97.25 102 ASP A CA 1
ATOM 805 C C . ASP A 1 102 ? 9.406 -26.531 -11.484 1 97.25 102 ASP A C 1
ATOM 807 O O . ASP A 1 102 ? 9.688 -26.984 -12.602 1 97.25 102 ASP A O 1
ATOM 811 N N . LEU A 1 103 ? 8.383 -25.734 -11.266 1 97.38 103 LEU A N 1
ATOM 812 C CA . LEU A 1 103 ? 7.543 -25.281 -12.359 1 97.38 103 LEU A CA 1
ATOM 813 C C . LEU A 1 103 ? 8.375 -24.531 -13.406 1 97.38 103 LEU A C 1
ATOM 815 O O . LEU A 1 103 ? 8.133 -24.672 -14.609 1 97.38 103 LEU A O 1
ATOM 819 N N . ARG A 1 104 ? 9.273 -23.734 -12.969 1 96.38 104 ARG A N 1
ATOM 820 C CA . ARG A 1 104 ? 10.086 -22.922 -13.867 1 96.38 104 ARG A CA 1
ATOM 821 C C . ARG A 1 104 ? 11 -23.797 -14.719 1 96.38 104 ARG A C 1
ATOM 823 O O . ARG A 1 104 ? 11.555 -23.328 -15.719 1 96.38 104 ARG A O 1
ATOM 830 N N . ARG A 1 105 ? 11.25 -25.031 -14.344 1 94.81 105 ARG A N 1
ATOM 831 C CA . ARG A 1 105 ? 12.078 -25.969 -15.094 1 94.81 105 ARG A CA 1
ATOM 832 C C . ARG A 1 105 ? 11.266 -26.703 -16.156 1 94.81 105 ARG A C 1
ATOM 834 O O . ARG A 1 105 ? 11.82 -27.453 -16.953 1 94.81 105 ARG A O 1
ATOM 841 N N . THR A 1 106 ? 10.023 -26.5 -16.141 1 93.94 106 THR A N 1
ATOM 842 C CA . THR A 1 106 ? 9.141 -27.141 -17.109 1 93.94 106 THR A CA 1
ATOM 843 C C . THR A 1 106 ? 8.492 -26.109 -18.031 1 93.94 106 THR A C 1
ATOM 845 O O . THR A 1 106 ? 8.383 -24.938 -17.656 1 93.94 106 THR A O 1
ATOM 8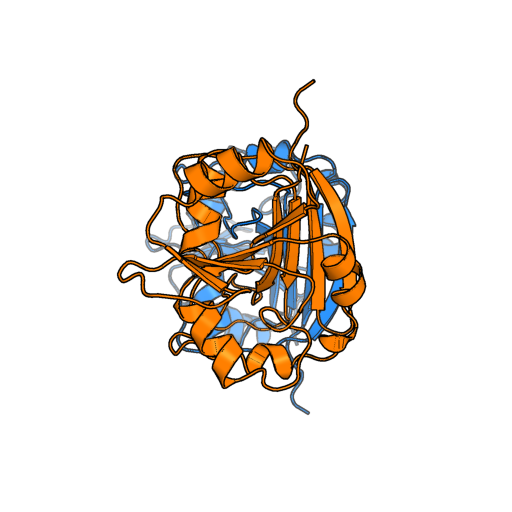48 N N . ALA A 1 107 ? 8.125 -26.531 -19.219 1 95.38 107 ALA A N 1
ATOM 849 C CA . ALA A 1 107 ? 7.461 -25.625 -20.156 1 95.38 107 ALA A CA 1
ATOM 850 C C . ALA A 1 107 ? 6.074 -25.234 -19.641 1 95.38 107 ALA A C 1
ATOM 852 O O . ALA A 1 107 ? 5.434 -26 -18.922 1 95.38 107 ALA A O 1
ATOM 853 N N . GLY A 1 108 ? 5.648 -24.047 -20.047 1 95.88 108 GLY A N 1
ATOM 854 C CA . GLY A 1 108 ? 4.332 -23.547 -19.672 1 95.88 108 GLY A CA 1
ATOM 855 C C . GLY A 1 108 ? 4.23 -22.031 -19.734 1 95.88 108 GLY A C 1
ATOM 856 O O . GLY A 1 108 ? 5.18 -21.359 -20.141 1 95.88 108 GLY A O 1
ATOM 857 N N . LYS A 1 109 ? 3.072 -21.609 -19.391 1 96.25 109 LYS A N 1
ATOM 858 C CA . LYS A 1 109 ? 2.826 -20.172 -19.312 1 96.25 109 LYS A CA 1
ATOM 859 C C . LYS A 1 109 ? 3.217 -19.609 -17.953 1 96.25 109 LYS A C 1
ATOM 861 O O . LYS A 1 109 ? 3.898 -20.281 -17.172 1 96.25 109 LYS A O 1
ATOM 866 N N . ASN A 1 110 ? 2.867 -18.359 -17.672 1 96.75 110 ASN A N 1
ATOM 867 C CA . ASN A 1 110 ? 3.225 -17.688 -16.422 1 96.75 110 ASN A CA 1
ATOM 868 C C . ASN A 1 110 ? 2.514 -18.328 -15.234 1 96.75 110 ASN A C 1
ATOM 870 O O . ASN A 1 110 ? 1.51 -19.016 -15.398 1 96.75 110 ASN A O 1
ATOM 874 N N . ILE A 1 111 ? 3.094 -18.141 -14.102 1 96.75 111 ILE A N 1
ATOM 875 C CA . ILE A 1 111 ? 2.57 -18.641 -12.836 1 96.75 111 ILE A CA 1
ATOM 876 C C . ILE A 1 111 ? 1.936 -17.484 -12.055 1 96.75 111 ILE A C 1
ATOM 878 O O . ILE A 1 111 ? 2.596 -16.484 -11.766 1 96.75 111 ILE A O 1
ATOM 882 N N . TRP A 1 112 ? 0.67 -17.656 -11.773 1 96 112 TRP A N 1
ATOM 883 C CA . TRP A 1 112 ? -0.086 -16.625 -11.07 1 96 112 TRP A CA 1
ATOM 884 C C . TRP A 1 112 ? -0.117 -16.891 -9.57 1 96 112 TRP A C 1
ATOM 886 O O . TRP A 1 112 ? -0.584 -17.953 -9.133 1 96 112 TRP A O 1
ATOM 896 N N . ILE A 1 113 ? 0.384 -15.953 -8.859 1 96.19 113 ILE A N 1
ATOM 897 C CA . ILE A 1 113 ? 0.211 -15.969 -7.41 1 96.19 113 ILE A CA 1
ATOM 898 C C . ILE A 1 113 ? -1.058 -15.203 -7.031 1 96.19 113 ILE A C 1
ATOM 900 O O . ILE A 1 113 ? -1.104 -13.977 -7.129 1 96.19 113 ILE A O 1
ATOM 904 N N . VAL A 1 114 ? -2.072 -15.812 -6.637 1 90.44 114 VAL A N 1
ATOM 905 C CA . VAL A 1 114 ? -3.381 -15.234 -6.355 1 90.44 114 VAL A CA 1
ATOM 906 C C . VAL A 1 114 ? -3.361 -14.555 -4.984 1 90.44 114 VAL A C 1
ATOM 908 O O . VAL A 1 114 ? -4.027 -13.539 -4.773 1 90.44 114 VAL A O 1
ATOM 911 N N . GLY A 1 115 ? -2.525 -14.992 -4.117 1 82.81 115 GLY A N 1
ATOM 912 C CA . GLY A 1 115 ? -2.418 -14.672 -2.703 1 82.81 115 GLY A CA 1
ATOM 913 C C . GLY A 1 115 ? -2.441 -15.891 -1.806 1 82.81 115 GLY A C 1
ATOM 914 O O . GLY A 1 115 ? -2.242 -17.016 -2.273 1 82.81 115 GLY A O 1
ATOM 915 N N . GLY A 1 116 ? -2.318 -15.586 -0.73 1 87.5 116 GLY A N 1
ATOM 916 C CA . GLY A 1 116 ? -2.088 -14.375 0.039 1 87.5 116 GLY A CA 1
ATOM 917 C C . GLY A 1 116 ? -0.667 -14.258 0.561 1 87.5 116 GLY A C 1
ATOM 918 O O . GLY A 1 116 ? 0.273 -14.742 -0.072 1 87.5 116 GLY A O 1
ATOM 919 N N . ALA A 1 117 ? -0.52 -13.641 1.669 1 92.38 117 ALA A N 1
ATOM 920 C CA . ALA A 1 117 ? 0.79 -13.406 2.271 1 92.38 117 ALA A CA 1
ATOM 921 C C . ALA A 1 117 ? 1.545 -14.719 2.475 1 92.38 117 ALA A C 1
ATOM 923 O O . ALA A 1 117 ? 2.76 -14.773 2.27 1 92.38 117 ALA A O 1
ATOM 924 N N . GLY A 1 118 ? 0.8 -15.789 2.785 1 93.88 118 GLY A N 1
ATOM 925 C CA . GLY A 1 118 ? 1.425 -17.078 3.045 1 93.88 118 GLY A CA 1
ATOM 926 C C . GLY A 1 118 ? 2.121 -17.656 1.828 1 93.88 118 GLY A C 1
ATOM 927 O O . GLY A 1 118 ? 3.055 -18.453 1.961 1 93.88 118 GLY A O 1
ATOM 928 N N . VAL A 1 119 ? 1.667 -17.312 0.671 1 96.25 119 VAL A N 1
ATOM 929 C CA . VAL A 1 119 ? 2.254 -17.797 -0.574 1 96.25 119 VAL A CA 1
ATOM 930 C C . VAL A 1 119 ? 3.246 -16.766 -1.11 1 96.25 119 VAL A C 1
ATOM 932 O O . VAL A 1 119 ? 4.383 -17.109 -1.449 1 96.25 119 VAL A O 1
ATOM 935 N N . LEU A 1 120 ? 2.939 -15.547 -1.115 1 97 120 LEU A N 1
ATOM 936 C CA . LEU A 1 120 ? 3.705 -14.484 -1.755 1 97 120 LEU A CA 1
ATOM 937 C C . LEU A 1 120 ? 4.996 -14.203 -0.99 1 97 120 LEU A C 1
ATOM 939 O O . LEU A 1 120 ? 6.051 -14.023 -1.596 1 97 120 LEU A O 1
ATOM 943 N N . MET A 1 121 ? 4.957 -14.211 0.351 1 96.81 121 MET A N 1
ATOM 944 C CA . MET A 1 121 ? 6.082 -13.742 1.156 1 96.81 121 MET A CA 1
ATOM 945 C C . MET A 1 121 ? 7.285 -14.664 1.005 1 96.81 121 MET A C 1
ATOM 947 O O . MET A 1 121 ? 8.406 -14.203 0.792 1 96.81 121 MET A O 1
ATOM 951 N N . PRO A 1 122 ? 7.055 -16.016 1.089 1 97.12 122 PRO A N 1
ATOM 952 C CA . PRO A 1 122 ? 8.219 -16.875 0.875 1 97.12 122 PRO A CA 1
ATOM 953 C C . PRO A 1 122 ? 8.844 -16.688 -0.509 1 97.12 122 PRO A C 1
ATOM 955 O O . PRO A 1 122 ? 10.062 -16.812 -0.662 1 97.12 122 PRO A O 1
ATOM 958 N N . LEU A 1 123 ? 8.062 -16.438 -1.507 1 97.56 123 LEU A N 1
ATOM 959 C CA . LEU A 1 123 ? 8.57 -16.25 -2.863 1 97.56 123 LEU A CA 1
ATOM 960 C C . LEU A 1 123 ? 9.344 -14.945 -2.977 1 97.56 123 LEU A C 1
ATOM 962 O O . LEU A 1 123 ? 10.375 -14.883 -3.65 1 97.56 123 LEU A O 1
ATOM 966 N N . LEU A 1 124 ? 8.859 -13.891 -2.35 1 96.75 124 LEU A N 1
ATOM 967 C CA . LEU A 1 124 ? 9.578 -12.617 -2.316 1 96.75 124 LEU A CA 1
ATOM 968 C C . LEU A 1 124 ? 10.906 -12.766 -1.586 1 96.75 124 LEU A C 1
ATOM 970 O O . LEU A 1 124 ? 11.938 -12.281 -2.057 1 96.75 124 LEU A O 1
ATOM 974 N N . ALA A 1 125 ? 10.844 -13.484 -0.487 1 95.94 125 ALA A N 1
ATOM 975 C CA . ALA A 1 125 ? 12.055 -13.695 0.299 1 95.94 125 ALA A CA 1
ATOM 976 C C . ALA A 1 125 ? 13.109 -14.445 -0.509 1 95.94 125 ALA A C 1
ATOM 978 O O . ALA A 1 125 ? 14.312 -14.234 -0.326 1 95.94 125 ALA A O 1
ATOM 979 N N . ALA A 1 126 ? 12.664 -15.258 -1.373 1 95.62 126 ALA A N 1
ATOM 980 C CA . ALA A 1 126 ? 13.562 -16.078 -2.186 1 95.62 126 ALA A CA 1
ATOM 981 C C . ALA A 1 126 ? 13.883 -15.383 -3.508 1 95.62 126 ALA A C 1
ATOM 983 O O . ALA A 1 126 ? 14.555 -15.961 -4.371 1 95.62 126 ALA A O 1
ATOM 984 N N . ASP A 1 127 ? 13.367 -14.172 -3.738 1 94.81 127 ASP A N 1
ATOM 985 C CA . ASP A 1 127 ? 13.594 -13.398 -4.953 1 94.81 127 ASP A CA 1
ATOM 986 C C . ASP A 1 127 ? 13.094 -14.148 -6.184 1 94.81 127 ASP A C 1
ATOM 988 O O . ASP A 1 127 ? 13.797 -14.25 -7.191 1 94.81 127 ASP A O 1
ATOM 992 N N . LEU A 1 128 ? 11.844 -14.656 -6.066 1 96.31 128 LEU A N 1
ATOM 993 C CA . LEU A 1 128 ? 11.328 -15.508 -7.137 1 96.31 128 LEU A CA 1
ATOM 994 C C . LEU A 1 128 ? 10.141 -14.844 -7.832 1 96.31 128 LEU A C 1
ATOM 996 O O . LEU A 1 128 ? 9.602 -15.398 -8.789 1 96.31 128 LEU A O 1
ATOM 1000 N N . VAL A 1 129 ? 9.773 -13.656 -7.453 1 97.38 129 VAL A N 1
ATOM 1001 C CA . VAL A 1 129 ? 8.641 -12.977 -8.062 1 97.38 129 VAL A CA 1
ATOM 1002 C C . VAL A 1 129 ? 9.133 -12.047 -9.172 1 97.38 129 VAL A C 1
ATOM 1004 O O . VAL A 1 129 ? 9.93 -11.141 -8.922 1 97.38 129 VAL A O 1
ATOM 1007 N N . ASP A 1 130 ? 8.602 -12.203 -10.344 1 97.69 130 ASP A N 1
ATOM 1008 C CA . ASP A 1 130 ? 9.062 -11.438 -11.492 1 97.69 130 ASP A CA 1
ATOM 1009 C C . ASP A 1 130 ? 8.273 -10.133 -11.641 1 97.69 130 ASP A C 1
ATOM 1011 O O . ASP A 1 130 ? 8.828 -9.109 -12.047 1 97.69 130 ASP A O 1
ATOM 1015 N N . GLU A 1 131 ? 6.965 -10.219 -11.344 1 98.12 131 GLU A N 1
ATOM 1016 C CA . GLU A 1 131 ? 6.113 -9.047 -11.547 1 98.12 131 GLU A CA 1
ATOM 1017 C C . GLU A 1 131 ? 5.047 -8.953 -10.453 1 98.12 131 GLU A C 1
ATOM 1019 O O . GLU A 1 131 ? 4.559 -9.969 -9.961 1 98.12 131 GLU A O 1
ATOM 1024 N N . LEU A 1 132 ? 4.754 -7.758 -10.117 1 98.19 132 LEU A N 1
ATOM 1025 C CA . LEU A 1 132 ? 3.676 -7.426 -9.195 1 98.19 132 LEU A CA 1
ATOM 1026 C C . LEU A 1 132 ? 2.643 -6.527 -9.867 1 98.19 132 LEU A C 1
ATOM 1028 O O . LEU A 1 132 ? 2.965 -5.414 -10.289 1 98.19 132 LEU A O 1
ATOM 1032 N N . TYR A 1 133 ? 1.444 -7.047 -10.055 1 97.5 133 TYR A N 1
ATOM 1033 C CA . TYR A 1 133 ? 0.271 -6.246 -10.383 1 97.5 133 TYR A CA 1
ATOM 1034 C C . TYR A 1 133 ? -0.59 -6.008 -9.148 1 97.5 133 TYR A C 1
ATOM 1036 O O . TYR A 1 133 ? -1.268 -6.922 -8.672 1 97.5 133 TYR A O 1
ATOM 1044 N N . ILE A 1 134 ? -0.538 -4.793 -8.656 1 97.5 134 ILE A N 1
ATOM 1045 C CA . ILE A 1 134 ? -1.261 -4.492 -7.43 1 97.5 134 ILE A CA 1
ATOM 1046 C C . ILE A 1 134 ? -2.354 -3.461 -7.715 1 97.5 134 ILE A C 1
ATOM 1048 O O . ILE A 1 134 ? -2.068 -2.361 -8.195 1 97.5 134 ILE A O 1
ATOM 1052 N N . GLN A 1 135 ? -3.551 -3.854 -7.535 1 96.44 135 GLN A N 1
ATOM 1053 C CA . GLN A 1 135 ? -4.699 -2.955 -7.617 1 96.44 135 GLN A CA 1
ATOM 1054 C C . GLN A 1 135 ? -5.086 -2.432 -6.234 1 96.44 135 GLN A C 1
ATOM 1056 O O . GLN A 1 135 ? -5.281 -3.213 -5.301 1 96.44 135 GLN A O 1
ATOM 1061 N N . ILE A 1 136 ? -5.188 -1.143 -6.086 1 97.81 136 ILE A N 1
ATOM 1062 C CA . ILE A 1 136 ? -5.465 -0.509 -4.801 1 97.81 136 ILE A CA 1
ATOM 1063 C C . ILE A 1 136 ? -6.871 0.092 -4.812 1 97.81 136 ILE A C 1
ATOM 1065 O O . ILE A 1 136 ? -7.137 1.048 -5.547 1 97.81 136 ILE A O 1
ATOM 1069 N N . ALA A 1 137 ? -7.762 -0.497 -4.039 1 97.12 137 ALA A N 1
ATOM 1070 C CA . ALA A 1 137 ? -9.109 0.027 -3.871 1 97.12 137 ALA A CA 1
ATOM 1071 C C . ALA A 1 137 ? -9.125 1.219 -2.918 1 97.12 137 ALA A C 1
ATOM 1073 O O . ALA A 1 137 ? -8.297 1.305 -2.012 1 97.12 137 ALA A O 1
ATOM 1074 N N . PRO A 1 138 ? -10.078 2.117 -3.082 1 97.44 138 PRO A N 1
ATOM 1075 C CA . PRO A 1 138 ? -10.102 3.348 -2.287 1 97.44 138 PRO A CA 1
ATOM 1076 C C . PRO A 1 138 ? -10.742 3.148 -0.915 1 97.44 138 PRO A C 1
ATOM 1078 O O . PRO A 1 138 ? -11.656 3.889 -0.542 1 97.44 138 PRO A O 1
ATOM 1081 N N . VAL A 1 139 ? -10.195 2.189 -0.177 1 97.25 139 VAL A N 1
ATOM 1082 C CA . VAL A 1 139 ? -10.734 1.863 1.141 1 97.25 139 VAL A CA 1
ATOM 1083 C C . VAL A 1 139 ? -9.586 1.635 2.123 1 97.25 139 VAL A C 1
ATOM 1085 O O . VAL A 1 139 ? -8.562 1.051 1.767 1 97.25 139 VAL A O 1
ATOM 1088 N N . ILE A 1 140 ? -9.734 2.16 3.307 1 97.25 140 ILE A N 1
ATOM 1089 C CA . ILE A 1 140 ? -8.945 1.729 4.457 1 97.25 140 ILE A CA 1
ATOM 1090 C C . ILE A 1 140 ? -9.75 0.728 5.285 1 97.25 140 ILE A C 1
ATOM 1092 O O . ILE A 1 140 ? -10.828 1.05 5.785 1 97.25 140 ILE A O 1
ATOM 1096 N N . LEU A 1 141 ? -9.234 -0.452 5.441 1 96.62 141 LEU A N 1
ATOM 1097 C CA . LEU A 1 141 ? -9.953 -1.484 6.18 1 96.62 141 LEU A CA 1
ATOM 1098 C C . LEU A 1 141 ? -9.727 -1.339 7.68 1 96.62 141 LEU A C 1
ATOM 1100 O O . LEU A 1 141 ? -10.555 -1.772 8.484 1 96.62 141 LEU A O 1
ATOM 1104 N N . GLY A 1 142 ? -8.547 -0.739 8.062 1 94.69 142 GLY A N 1
ATOM 1105 C CA . GLY A 1 142 ? -8.25 -0.466 9.453 1 94.69 142 GLY A CA 1
ATOM 1106 C C . GLY A 1 142 ? -7.598 -1.639 10.164 1 94.69 142 GLY A C 1
ATOM 1107 O O . GLY A 1 142 ? -6.527 -1.494 10.758 1 94.69 142 GLY A O 1
ATOM 1108 N N . ASP A 1 143 ? -8.211 -2.793 10.195 1 94 143 ASP A N 1
ATOM 1109 C CA . ASP A 1 143 ? -7.688 -3.961 10.891 1 94 143 ASP A CA 1
ATOM 1110 C C . ASP A 1 143 ? -7.883 -5.23 10.07 1 94 143 ASP A C 1
ATOM 1112 O O . ASP A 1 143 ? -8.414 -6.227 10.57 1 94 143 ASP A O 1
ATOM 1116 N N . GLY A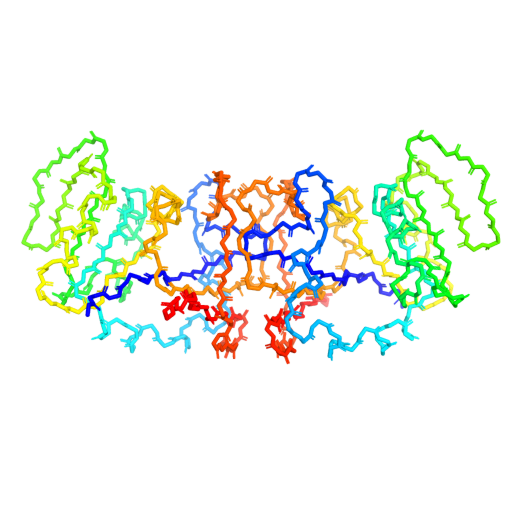 1 144 ? -7.48 -5.145 8.789 1 95.31 144 GLY A N 1
ATOM 1117 C CA . GLY A 1 144 ? -7.641 -6.289 7.902 1 95.31 144 GLY A CA 1
ATOM 1118 C C . GLY A 1 144 ? -6.414 -7.18 7.852 1 95.31 144 GLY A C 1
ATOM 1119 O O . GLY A 1 144 ? -5.512 -7.047 8.68 1 95.31 144 GLY A O 1
ATOM 1120 N N . ILE A 1 145 ? -6.445 -8.156 6.98 1 93.62 145 ILE A N 1
ATOM 1121 C CA . ILE A 1 145 ? -5.344 -9.078 6.746 1 93.62 145 ILE A CA 1
ATOM 1122 C C . ILE A 1 145 ? -4.379 -8.492 5.723 1 93.62 145 ILE A C 1
ATOM 1124 O O . ILE A 1 145 ? -4.727 -8.336 4.551 1 93.62 145 ILE A O 1
ATOM 1128 N N . PRO A 1 146 ? -3.174 -8.18 6.145 1 95.56 146 PRO A N 1
ATOM 1129 C CA . PRO A 1 146 ? -2.248 -7.512 5.227 1 95.56 146 PRO A CA 1
ATOM 1130 C C . PRO A 1 146 ? -1.708 -8.445 4.148 1 95.56 146 PRO A C 1
ATOM 1132 O O . PRO A 1 146 ? -1.515 -9.641 4.402 1 95.56 146 PRO A O 1
ATOM 1135 N N . LEU A 1 147 ? -1.428 -7.93 2.955 1 95.56 147 LEU A N 1
ATOM 1136 C CA . LEU A 1 147 ? -0.768 -8.68 1.892 1 95.56 147 LEU A CA 1
ATOM 1137 C C . LEU A 1 147 ? 0.7 -8.922 2.229 1 95.56 147 LEU A C 1
ATOM 1139 O O . LEU A 1 147 ? 1.198 -10.039 2.082 1 95.56 147 LEU A O 1
ATOM 1143 N N . PHE A 1 148 ? 1.386 -7.867 2.682 1 96.69 148 PHE A N 1
ATOM 1144 C CA . PHE A 1 148 ? 2.818 -7.941 2.943 1 96.69 148 PHE A CA 1
ATOM 1145 C C . PHE A 1 148 ? 3.086 -8.141 4.43 1 96.69 148 PHE A C 1
ATOM 1147 O O . PHE A 1 148 ? 2.471 -7.484 5.273 1 96.69 148 PHE A O 1
ATOM 1154 N N . LYS A 1 149 ? 3.928 -9.039 4.715 1 94.81 149 LYS A N 1
ATOM 1155 C CA . LYS A 1 149 ? 4.48 -9.289 6.043 1 94.81 149 LYS A CA 1
ATOM 1156 C C . LYS A 1 149 ? 5.992 -9.102 6.055 1 94.81 149 LYS A C 1
ATOM 1158 O O . LYS A 1 149 ? 6.621 -9 4.996 1 94.81 149 LYS A O 1
ATOM 1163 N N . ALA A 1 150 ? 6.469 -9.055 7.207 1 93.38 150 ALA A N 1
ATOM 1164 C CA . ALA A 1 150 ? 7.891 -8.758 7.367 1 93.38 150 ALA A CA 1
ATOM 1165 C C . ALA A 1 150 ? 8.75 -9.867 6.762 1 93.38 150 ALA A C 1
ATOM 1167 O O . ALA A 1 150 ? 8.461 -11.055 6.938 1 93.38 150 ALA A O 1
ATOM 1168 N N . ILE A 1 151 ? 9.719 -9.453 5.98 1 91.75 151 ILE A N 1
ATOM 1169 C CA . ILE A 1 151 ? 10.789 -10.328 5.504 1 91.75 151 ILE A CA 1
ATOM 1170 C C . ILE A 1 151 ? 12.141 -9.656 5.738 1 91.75 151 ILE A C 1
ATOM 1172 O O . ILE A 1 151 ? 12.219 -8.43 5.895 1 91.75 151 ILE A O 1
ATOM 1176 N N . ASP A 1 152 ? 13.148 -10.461 5.809 1 89.38 152 ASP A N 1
ATOM 1177 C CA . ASP A 1 152 ? 14.484 -9.945 6.109 1 89.38 152 ASP A CA 1
ATOM 1178 C C . ASP A 1 152 ? 15.242 -9.594 4.832 1 89.38 152 ASP A C 1
ATOM 1180 O O . ASP A 1 152 ? 16.359 -10.07 4.613 1 89.38 152 ASP A O 1
ATOM 1184 N N . GLN A 1 153 ? 14.578 -8.977 3.91 1 89.75 153 GLN A N 1
ATOM 1185 C CA . GLN A 1 153 ? 15.234 -8.664 2.646 1 89.75 153 GLN A CA 1
ATOM 1186 C C . GLN A 1 153 ? 14.594 -7.449 1.978 1 89.75 153 GLN A C 1
ATOM 1188 O O . GLN A 1 153 ? 13.367 -7.367 1.886 1 89.75 153 GLN A O 1
ATOM 1193 N N . GLN A 1 154 ? 15.477 -6.543 1.586 1 92.81 154 GLN A N 1
ATOM 1194 C CA . GLN A 1 154 ? 15.023 -5.449 0.735 1 92.81 154 GLN A CA 1
ATOM 1195 C C . GLN A 1 154 ? 15.117 -5.824 -0.741 1 92.81 154 GLN A C 1
ATOM 1197 O O . GLN A 1 154 ? 16.062 -6.492 -1.16 1 92.81 154 GLN A O 1
ATOM 1202 N N . GLN A 1 155 ? 14.156 -5.422 -1.464 1 94.94 155 GLN A N 1
ATOM 1203 C CA . GLN A 1 155 ? 14.141 -5.703 -2.896 1 94.94 155 GLN A CA 1
ATOM 1204 C C . GLN A 1 155 ? 13.672 -4.484 -3.689 1 94.94 155 GLN A C 1
ATOM 1206 O O . GLN A 1 155 ? 12.711 -3.816 -3.301 1 94.94 155 GLN A O 1
ATOM 1211 N N . ARG A 1 156 ? 14.367 -4.223 -4.77 1 95.94 156 ARG A N 1
ATOM 1212 C CA . ARG A 1 156 ? 13.961 -3.131 -5.648 1 95.94 156 ARG A CA 1
ATOM 1213 C C . ARG A 1 156 ? 13.344 -3.668 -6.938 1 95.94 156 ARG A C 1
ATOM 1215 O O . ARG A 1 156 ? 13.812 -4.668 -7.484 1 95.94 156 ARG A O 1
ATOM 1222 N N . PHE A 1 157 ? 12.367 -3.016 -7.383 1 97.75 157 PHE A N 1
ATOM 1223 C CA . PHE A 1 157 ? 11.68 -3.291 -8.641 1 97.75 157 PHE A CA 1
ATOM 1224 C C . PHE A 1 157 ? 11.742 -2.082 -9.562 1 97.75 157 PHE A C 1
ATOM 1226 O O . PHE A 1 157 ? 12.312 -1.051 -9.211 1 97.75 157 PHE A O 1
ATOM 1233 N N . GLU A 1 158 ? 11.273 -2.281 -10.742 1 97.44 158 GLU A N 1
ATOM 1234 C CA . GLU A 1 158 ? 11.016 -1.197 -11.688 1 97.44 158 GLU A CA 1
ATOM 1235 C C . GLU A 1 158 ? 9.523 -0.983 -11.891 1 97.44 158 GLU A C 1
ATOM 1237 O O . GLU A 1 158 ? 8.773 -1.944 -12.078 1 97.44 158 GLU A O 1
ATOM 1242 N N . LEU A 1 159 ? 9.109 0.287 -11.805 1 98.12 159 LEU A N 1
ATOM 1243 C CA . LEU A 1 159 ? 7.727 0.607 -12.156 1 98.12 159 LEU A CA 1
ATOM 1244 C C . LEU A 1 159 ? 7.516 0.53 -13.664 1 98.12 159 LEU A C 1
ATOM 1246 O O . LEU A 1 159 ? 8.125 1.285 -14.422 1 98.12 159 LEU A O 1
ATOM 1250 N N . VAL A 1 160 ? 6.68 -0.323 -14.055 1 97.94 160 VAL A N 1
ATOM 1251 C CA . VAL A 1 160 ? 6.426 -0.53 -15.477 1 97.94 160 VAL A CA 1
ATOM 1252 C C . VAL A 1 160 ? 5.273 0.362 -15.938 1 97.94 160 VAL A C 1
ATOM 1254 O O . VAL A 1 160 ? 5.344 0.981 -17 1 97.94 160 VAL A O 1
ATOM 1257 N N . ASP A 1 161 ? 4.23 0.416 -15.094 1 97.19 161 ASP A N 1
ATOM 1258 C CA . ASP A 1 161 ? 3.041 1.158 -15.5 1 97.19 161 ASP A CA 1
ATOM 1259 C C . ASP A 1 161 ? 2.166 1.491 -14.289 1 97.19 161 ASP A C 1
ATOM 1261 O O . ASP A 1 161 ? 2.266 0.843 -13.25 1 97.19 161 ASP A O 1
ATOM 1265 N N . THR A 1 162 ? 1.389 2.566 -14.461 1 97.81 162 THR A N 1
ATOM 1266 C CA . THR A 1 162 ? 0.27 2.895 -13.586 1 97.81 162 THR A CA 1
ATOM 1267 C C . THR A 1 162 ? -1.035 2.955 -14.375 1 97.81 162 THR A C 1
ATOM 1269 O O . THR A 1 162 ? -1.079 3.52 -15.469 1 97.81 162 THR A O 1
ATOM 1272 N N . ASN A 1 163 ? -2.002 2.277 -13.914 1 96.69 163 ASN A N 1
ATOM 1273 C CA . ASN A 1 163 ? -3.305 2.258 -14.57 1 96.69 163 ASN A CA 1
ATOM 1274 C C . ASN A 1 163 ? -4.426 2.617 -13.602 1 96.69 163 ASN A C 1
ATOM 1276 O O . ASN A 1 163 ? -4.223 2.625 -12.383 1 96.69 163 ASN A O 1
ATOM 1280 N N . ARG A 1 164 ? -5.57 3.012 -14.188 1 96.81 164 ARG A N 1
ATOM 1281 C CA . ARG A 1 164 ? -6.789 3.293 -13.43 1 96.81 164 ARG A CA 1
ATOM 1282 C C . ARG A 1 164 ? -7.992 2.586 -14.047 1 96.81 164 ARG A C 1
ATOM 1284 O O . ARG A 1 164 ? -8.219 2.684 -15.258 1 96.81 164 ARG A O 1
ATOM 1291 N N . TYR A 1 165 ? -8.648 1.869 -13.281 1 95.81 165 TYR A N 1
ATOM 1292 C CA . TYR A 1 165 ? -9.898 1.221 -13.641 1 95.81 165 TYR A CA 1
ATOM 1293 C C . TYR A 1 165 ? -11.031 1.656 -12.711 1 95.81 165 TYR A C 1
ATOM 1295 O O . TYR A 1 165 ? -11.25 1.042 -11.664 1 95.81 165 TYR A O 1
ATOM 1303 N N . GLY A 1 166 ? -11.797 2.725 -13.156 1 95.81 166 GLY A N 1
ATOM 1304 C CA . GLY A 1 166 ? -12.766 3.307 -12.242 1 95.81 166 GLY A CA 1
ATOM 1305 C C . GLY A 1 166 ? -12.141 3.811 -10.953 1 95.81 166 GLY A C 1
ATOM 1306 O O . GLY A 1 166 ? -11.258 4.676 -10.984 1 95.81 166 GLY A O 1
ATOM 1307 N N . GLN A 1 167 ? -12.477 3.152 -9.852 1 97.06 167 GLN A N 1
ATOM 1308 C CA . GLN A 1 167 ? -11.984 3.576 -8.539 1 97.06 167 GLN A CA 1
ATOM 1309 C C . GLN A 1 167 ? -10.82 2.707 -8.086 1 97.06 167 GLN A C 1
ATOM 1311 O O . GLN A 1 167 ? -10.352 2.836 -6.949 1 97.06 167 GLN A O 1
ATOM 1316 N N . LEU A 1 168 ? -10.297 1.896 -8.992 1 96.44 168 LEU A N 1
ATOM 1317 C CA . LEU A 1 168 ? -9.148 1.05 -8.695 1 96.44 168 LEU A CA 1
ATOM 1318 C C . LEU A 1 168 ? -7.879 1.606 -9.336 1 96.44 168 LEU A C 1
ATOM 1320 O O . LEU A 1 168 ? -7.836 1.815 -10.547 1 96.44 168 LEU A O 1
ATOM 1324 N N . ALA A 1 169 ? -6.902 1.868 -8.547 1 97.94 169 ALA A N 1
ATOM 1325 C CA . ALA A 1 169 ? -5.578 2.191 -9.07 1 97.94 169 ALA A CA 1
ATOM 1326 C C . ALA A 1 169 ? -4.715 0.941 -9.188 1 97.94 169 ALA A C 1
ATOM 1328 O O . ALA A 1 169 ? -4.723 0.089 -8.297 1 97.94 169 ALA A O 1
ATOM 1329 N N . GLU A 1 170 ? -4.004 0.794 -10.281 1 97.62 170 GLU A N 1
ATOM 1330 C CA . GLU A 1 170 ? -3.113 -0.353 -10.438 1 97.62 170 GLU A CA 1
ATOM 1331 C C . GLU A 1 170 ? -1.671 0.093 -10.656 1 97.62 170 GLU A C 1
ATOM 1333 O O . GLU A 1 170 ? -1.408 1.002 -11.445 1 97.62 170 GLU A O 1
ATOM 1338 N N . VAL A 1 171 ? -0.799 -0.503 -9.914 1 98.5 171 VAL A N 1
ATOM 1339 C CA . VAL A 1 171 ? 0.633 -0.342 -10.141 1 98.5 171 VAL A CA 1
ATOM 1340 C C . VAL A 1 171 ? 1.237 -1.666 -10.602 1 98.5 171 VAL A C 1
ATOM 1342 O O . VAL A 1 171 ? 0.894 -2.729 -10.078 1 98.5 171 VAL A O 1
ATOM 1345 N N . HIS A 1 172 ? 2.037 -1.593 -11.672 1 98.44 172 HIS A N 1
ATOM 1346 C CA . HIS A 1 172 ? 2.723 -2.746 -12.242 1 98.44 172 HIS A CA 1
ATOM 1347 C C . HIS A 1 172 ? 4.234 -2.617 -12.094 1 98.44 172 HIS A C 1
ATOM 1349 O O . HIS A 1 172 ? 4.84 -1.695 -12.648 1 98.44 172 HIS A O 1
ATOM 1355 N N . TYR A 1 173 ? 4.828 -3.541 -11.312 1 98.62 173 TYR A N 1
ATOM 1356 C CA . TYR A 1 173 ? 6.266 -3.566 -11.086 1 98.62 173 TYR A CA 1
ATOM 1357 C C . TYR A 1 173 ? 6.895 -4.816 -11.688 1 98.62 173 TYR A C 1
ATOM 1359 O O . TYR A 1 173 ? 6.266 -5.879 -11.727 1 98.62 173 TYR A O 1
ATOM 1367 N N . GLN A 1 174 ? 8.125 -4.684 -12.094 1 98.12 174 GLN A N 1
ATOM 1368 C CA . GLN A 1 174 ? 8.891 -5.828 -12.578 1 98.12 174 GLN A CA 1
ATOM 1369 C C . GLN A 1 174 ? 10.234 -5.926 -11.867 1 98.12 174 GLN A C 1
ATOM 1371 O O . GLN A 1 174 ? 10.859 -4.906 -11.562 1 98.12 174 GLN A O 1
ATOM 1376 N N . ARG A 1 175 ? 10.641 -7.141 -11.617 1 96.06 175 ARG A N 1
ATOM 1377 C CA . ARG A 1 175 ? 11.945 -7.391 -11.008 1 96.06 175 ARG A CA 1
ATOM 1378 C C . ARG A 1 175 ? 13.07 -6.797 -11.859 1 96.06 175 ARG A C 1
ATOM 1380 O O . ARG A 1 175 ? 13 -6.828 -13.094 1 96.06 175 ARG A O 1
ATOM 1387 N N . LEU A 1 176 ? 14.102 -6.281 -11.102 1 91.12 176 LEU A N 1
ATOM 1388 C CA . LEU A 1 176 ? 15.242 -5.738 -11.828 1 91.12 176 LEU A CA 1
ATOM 1389 C C . LEU A 1 176 ? 16.047 -6.852 -12.492 1 91.12 176 LEU A C 1
ATOM 1391 O O . LEU A 1 176 ? 16.25 -7.914 -11.898 1 91.12 176 LEU A O 1
ATOM 1395 N N . THR A 1 177 ? 16.078 -6.973 -13.828 1 74.25 177 THR A N 1
ATOM 1396 C CA . THR A 1 177 ? 16.891 -7.961 -14.523 1 74.25 177 THR A CA 1
ATOM 1397 C C . THR A 1 177 ? 18.375 -7.672 -14.336 1 74.25 177 THR A C 1
ATOM 1399 O O . THR A 1 177 ? 18.828 -6.551 -14.578 1 74.25 177 THR A O 1
ATOM 1402 N N . THR A 1 178 ? 19.062 -8.164 -13.281 1 55.38 178 THR A N 1
ATOM 1403 C CA . THR A 1 178 ? 20.516 -8 -13.266 1 55.38 178 THR A CA 1
ATOM 1404 C C . THR A 1 178 ? 21.141 -8.555 -14.547 1 55.38 178 THR A C 1
ATOM 1406 O O . THR A 1 178 ? 20.859 -9.695 -14.93 1 55.38 178 THR A O 1
ATOM 1409 N N . GLU A 1 179 ? 21.531 -7.77 -15.539 1 43.97 179 GLU A N 1
ATOM 1410 C CA . GLU A 1 179 ? 22.438 -8.266 -16.578 1 43.97 179 GLU A CA 1
ATOM 1411 C C . GLU A 1 179 ? 23.656 -8.953 -15.961 1 43.97 179 GLU A C 1
ATOM 1413 O O . GLU A 1 179 ? 24.203 -8.484 -14.961 1 43.97 179 GLU A O 1
ATOM 1418 N N . MET B 1 1 ? -13.336 25.484 4.531 1 85.38 1 MET B N 1
ATOM 1419 C CA . MET B 1 1 ? -12.719 24.781 5.648 1 85.38 1 MET B CA 1
ATOM 1420 C C . MET B 1 1 ? -11.336 24.25 5.266 1 85.38 1 MET B C 1
ATOM 1422 O O . MET B 1 1 ? -11.125 23.812 4.133 1 85.38 1 MET B O 1
ATOM 1426 N N . ARG B 1 2 ? -10.281 24.422 6.148 1 96.38 2 ARG B N 1
ATOM 1427 C CA . ARG B 1 2 ? -8.914 23.984 5.906 1 96.38 2 ARG B CA 1
ATOM 1428 C C . ARG B 1 2 ? -8.859 22.469 5.668 1 96.38 2 ARG B C 1
ATOM 1430 O O . ARG B 1 2 ? -9.391 21.703 6.465 1 96.38 2 ARG B O 1
ATOM 1437 N N . LYS B 1 3 ? -8.336 22.062 4.598 1 97.19 3 LYS B N 1
ATOM 1438 C CA . LYS B 1 3 ? -8.234 20.625 4.32 1 97.19 3 LYS B CA 1
ATOM 1439 C C . LYS B 1 3 ? -7.062 20 5.066 1 97.19 3 LYS B C 1
ATOM 1441 O O . LYS B 1 3 ? -5.996 20.609 5.18 1 97.19 3 LYS B O 1
ATOM 1446 N N . VAL B 1 4 ? -7.316 18.844 5.539 1 97.94 4 VAL B N 1
ATOM 1447 C CA . VAL B 1 4 ? -6.266 18.016 6.117 1 97.94 4 VAL B CA 1
ATOM 1448 C C . VAL B 1 4 ? -5.777 17 5.082 1 97.94 4 VAL B C 1
ATOM 1450 O O . VAL B 1 4 ? -6.547 16.156 4.621 1 97.94 4 VAL B O 1
ATOM 1453 N N . GLN B 1 5 ? -4.492 17.125 4.734 1 97.56 5 GLN B N 1
ATOM 1454 C CA . GLN B 1 5 ? -3.969 16.312 3.635 1 97.56 5 GLN B CA 1
ATOM 1455 C C . GLN B 1 5 ? -2.711 15.562 4.055 1 97.56 5 GLN B C 1
ATOM 1457 O O . GLN B 1 5 ? -1.81 16.141 4.668 1 97.56 5 GLN B O 1
ATOM 1462 N N . PHE B 1 6 ? -2.711 14.32 3.758 1 97 6 PHE B N 1
ATOM 1463 C CA . PHE B 1 6 ? -1.45 13.586 3.811 1 97 6 PHE B CA 1
ATOM 1464 C C . PHE B 1 6 ? -0.742 13.633 2.461 1 97 6 PHE B C 1
ATOM 1466 O O . PHE B 1 6 ? -1.374 13.469 1.417 1 97 6 PHE B O 1
ATOM 1473 N N . TYR B 1 7 ? 0.522 13.844 2.523 1 95.25 7 TYR B N 1
ATOM 1474 C CA . TYR B 1 7 ? 1.387 13.836 1.348 1 95.25 7 TYR B CA 1
ATOM 1475 C C . TYR B 1 7 ? 2.732 13.195 1.669 1 95.25 7 TYR B C 1
ATOM 1477 O O . TYR B 1 7 ? 3.51 13.734 2.459 1 95.25 7 TYR B O 1
ATOM 1485 N N . GLY B 1 8 ? 2.984 12.023 1.15 1 93 8 GLY B N 1
ATOM 1486 C CA . GLY B 1 8 ? 4.219 11.328 1.47 1 93 8 GLY B CA 1
ATOM 1487 C C . GLY B 1 8 ? 4.43 10.078 0.632 1 93 8 GLY B C 1
ATOM 1488 O O . GLY B 1 8 ? 3.557 9.688 -0.147 1 93 8 GLY B O 1
ATOM 1489 N N . ALA B 1 9 ? 5.625 9.523 0.813 1 94.06 9 ALA B N 1
ATOM 1490 C CA . ALA B 1 9 ? 6.02 8.352 0.037 1 94.06 9 ALA B CA 1
ATOM 1491 C C . ALA B 1 9 ? 6.129 7.113 0.926 1 94.06 9 ALA B C 1
ATOM 1493 O O . ALA B 1 9 ? 6.492 7.215 2.102 1 94.06 9 ALA B O 1
ATOM 1494 N N . ILE B 1 10 ? 5.809 5.973 0.356 1 96.25 10 ILE B N 1
ATOM 1495 C CA . ILE B 1 10 ? 5.977 4.688 1.025 1 96.25 10 ILE B CA 1
ATOM 1496 C C . ILE B 1 10 ? 6.574 3.674 0.053 1 96.25 10 ILE B C 1
ATOM 1498 O O . ILE B 1 10 ? 6.637 3.922 -1.152 1 96.25 10 ILE B O 1
ATOM 1502 N N . SER B 1 11 ? 7.109 2.582 0.623 1 97.62 11 SER B N 1
ATOM 1503 C CA . SER B 1 11 ? 7.512 1.431 -0.18 1 97.62 11 SER B CA 1
ATOM 1504 C C . SER B 1 11 ? 6.297 0.641 -0.657 1 97.62 11 SER B C 1
ATOM 1506 O O . SER B 1 11 ? 5.172 0.904 -0.23 1 97.62 11 SER B O 1
ATOM 1508 N N . ILE B 1 12 ? 6.477 -0.324 -1.554 1 98.25 12 ILE B N 1
ATOM 1509 C CA . ILE B 1 12 ? 5.414 -1.169 -2.088 1 98.25 12 ILE B CA 1
ATOM 1510 C C . ILE B 1 12 ? 4.672 -1.849 -0.941 1 98.25 12 ILE B C 1
ATOM 1512 O O . ILE B 1 12 ? 3.443 -1.973 -0.976 1 98.25 12 ILE B O 1
ATOM 1516 N N . ASP B 1 13 ? 5.465 -2.24 0.065 1 97.62 13 ASP B N 1
ATOM 1517 C CA . ASP B 1 13 ? 4.887 -2.967 1.19 1 97.62 13 ASP B CA 1
ATOM 1518 C C . ASP B 1 13 ? 4.41 -2.008 2.277 1 97.62 13 ASP B C 1
ATOM 1520 O O . ASP B 1 13 ? 4.156 -2.42 3.41 1 97.62 13 ASP B O 1
ATOM 1524 N N . GLY B 1 14 ? 4.328 -0.669 2.023 1 97.19 14 GLY B N 1
ATOM 1525 C CA . GLY B 1 14 ? 3.605 0.287 2.848 1 97.19 14 GLY B CA 1
ATOM 1526 C C . GLY B 1 14 ? 4.457 0.888 3.949 1 97.19 14 GLY B C 1
ATOM 1527 O O . GLY B 1 14 ? 3.932 1.372 4.953 1 97.19 14 GLY B O 1
ATOM 1528 N N . CYS B 1 15 ? 5.789 0.834 3.787 1 96.56 15 CYS B N 1
ATOM 1529 C CA . CYS B 1 15 ? 6.672 1.336 4.832 1 96.56 15 CYS B CA 1
ATOM 1530 C C . CYS B 1 15 ? 7.16 2.744 4.504 1 96.56 15 CYS B C 1
ATOM 1532 O O . CYS B 1 15 ? 7.457 3.051 3.35 1 96.56 15 CYS B O 1
ATOM 1534 N N . LEU B 1 16 ? 7.344 3.537 5.547 1 92.44 16 LEU B N 1
ATOM 1535 C CA . LEU B 1 16 ? 7.832 4.91 5.445 1 92.44 16 LEU B CA 1
ATOM 1536 C C . LEU B 1 16 ? 9.352 4.949 5.457 1 92.44 16 LEU B C 1
ATOM 1538 O O . LEU B 1 16 ? 9.961 5.809 4.816 1 92.44 16 LEU B O 1
ATOM 1542 N N . ALA B 1 17 ? 9.867 4.07 6.266 1 90.62 17 ALA B N 1
ATOM 1543 C CA . ALA B 1 17 ? 11.305 4.051 6.512 1 90.62 17 ALA B CA 1
ATOM 1544 C C . ALA B 1 17 ? 11.773 2.648 6.883 1 90.62 17 ALA B C 1
ATOM 1546 O O . ALA B 1 17 ? 10.961 1.777 7.207 1 90.62 17 ALA B O 1
ATOM 1547 N N . THR B 1 18 ? 13.078 2.512 6.781 1 91.94 18 THR B N 1
ATOM 1548 C CA . THR B 1 18 ? 13.656 1.283 7.32 1 91.94 18 THR B CA 1
ATOM 1549 C C . THR B 1 18 ? 13.508 1.239 8.836 1 91.94 18 THR B C 1
ATOM 1551 O O . THR B 1 18 ? 13.109 2.229 9.461 1 91.94 18 THR B O 1
ATOM 1554 N N . LYS B 1 19 ? 13.828 0.139 9.375 1 90.19 19 LYS B N 1
ATOM 1555 C CA . LYS B 1 19 ? 13.703 -0.042 10.812 1 90.19 19 LYS B CA 1
ATOM 1556 C C . LYS B 1 19 ? 14.586 0.942 11.57 1 90.19 19 LYS B C 1
ATOM 1558 O O . LYS B 1 19 ? 14.281 1.315 12.711 1 90.19 19 LYS B O 1
ATOM 1563 N N . ASP B 1 20 ? 15.648 1.392 10.953 1 86.5 20 ASP B N 1
ATOM 1564 C CA . ASP B 1 20 ? 16.562 2.342 11.57 1 86.5 20 ASP B CA 1
ATOM 1565 C C . ASP B 1 20 ? 16.266 3.768 11.117 1 86.5 20 ASP B C 1
ATOM 1567 O O . ASP B 1 20 ? 17.156 4.621 11.125 1 86.5 20 ASP B O 1
ATOM 1571 N N . ASN B 1 21 ? 15.117 3.984 10.555 1 84.69 21 ASN B N 1
ATOM 1572 C CA . ASN B 1 21 ? 14.57 5.297 10.242 1 84.69 21 ASN B CA 1
ATOM 1573 C C . ASN B 1 21 ? 15.305 5.949 9.078 1 84.69 21 ASN B C 1
ATOM 1575 O O . ASN B 1 21 ? 15.438 7.172 9.023 1 84.69 21 ASN B O 1
ATOM 1579 N N . ARG B 1 22 ? 15.812 5.07 8.195 1 84.06 22 ARG B N 1
ATOM 1580 C CA . ARG B 1 22 ? 16.531 5.617 7.047 1 84.06 22 ARG B CA 1
ATOM 1581 C C . ARG B 1 22 ? 15.609 5.715 5.832 1 84.06 22 ARG B C 1
ATOM 1583 O O . ARG B 1 22 ? 14.695 4.906 5.672 1 84.06 22 ARG B O 1
ATOM 1590 N N . LEU B 1 23 ? 15.875 6.707 4.945 1 86.12 23 LEU B N 1
ATOM 1591 C CA . LEU B 1 23 ? 15.055 6.992 3.775 1 86.12 23 LEU B CA 1
ATOM 1592 C C . LEU B 1 23 ? 15.891 6.922 2.5 1 86.12 23 LEU B C 1
ATOM 1594 O O . LEU B 1 23 ? 15.406 7.277 1.42 1 86.12 23 LEU B O 1
ATOM 1598 N N . ASP B 1 24 ? 17.125 6.457 2.551 1 83.88 24 ASP B N 1
ATOM 1599 C CA . ASP B 1 24 ? 18.016 6.422 1.399 1 83.88 24 ASP B CA 1
ATOM 1600 C C . ASP B 1 24 ? 17.375 5.707 0.218 1 83.88 24 ASP B C 1
ATOM 1602 O O . ASP B 1 24 ? 17.594 6.078 -0.937 1 83.88 24 ASP B O 1
ATOM 1606 N N . TRP B 1 25 ? 16.625 4.754 0.516 1 86.19 25 TRP B N 1
ATOM 1607 C CA . TRP B 1 25 ? 15.945 3.963 -0.501 1 86.19 25 TRP B CA 1
ATOM 1608 C C . TRP B 1 25 ? 15.039 4.844 -1.355 1 86.19 25 TRP B C 1
ATOM 1610 O O . TRP B 1 25 ? 14.867 4.594 -2.551 1 86.19 25 TRP B O 1
ATOM 1620 N N . LEU B 1 26 ? 14.461 5.887 -0.771 1 86.12 26 LEU B N 1
ATOM 1621 C CA . LEU B 1 26 ? 13.547 6.801 -1.452 1 86.12 26 LEU B CA 1
ATOM 1622 C C . LEU B 1 26 ? 14.32 7.785 -2.322 1 86.12 26 LEU B C 1
ATOM 1624 O O . LEU B 1 26 ? 13.961 8.016 -3.479 1 86.12 26 LEU B O 1
ATOM 1628 N N . PHE B 1 27 ? 15.359 8.227 -1.796 1 83.5 27 PHE B N 1
ATOM 1629 C CA . PHE B 1 27 ? 16.141 9.227 -2.508 1 83.5 27 PHE B CA 1
ATOM 1630 C C . PHE B 1 27 ? 16.859 8.609 -3.705 1 83.5 27 PHE B C 1
ATOM 1632 O O . PHE B 1 27 ? 17.203 9.305 -4.66 1 83.5 27 PHE B O 1
ATOM 1639 N N . LYS B 1 28 ? 17.078 7.316 -3.621 1 85.88 28 LYS B N 1
ATOM 1640 C CA . LYS B 1 28 ? 17.703 6.594 -4.719 1 85.88 28 LYS B CA 1
ATOM 1641 C C . LYS B 1 28 ? 16.688 6.227 -5.797 1 85.88 28 LYS B C 1
ATOM 1643 O O . LYS B 1 28 ? 17.047 5.652 -6.828 1 85.88 28 LYS B O 1
ATOM 1648 N N . THR B 1 29 ? 15.469 6.641 -5.551 1 90.56 29 THR B N 1
ATOM 1649 C CA . THR B 1 29 ? 14.414 6.332 -6.52 1 90.56 29 THR B CA 1
ATOM 1650 C C . THR B 1 29 ? 14.359 7.395 -7.613 1 90.56 29 THR B C 1
ATOM 1652 O O . THR B 1 29 ? 14.203 8.578 -7.324 1 90.56 29 THR B O 1
ATOM 1655 N N . ALA B 1 30 ? 14.453 6.961 -8.852 1 88.62 30 ALA B N 1
ATOM 1656 C CA . ALA B 1 30 ? 14.414 7.883 -9.984 1 88.62 30 ALA B CA 1
ATOM 1657 C C . ALA B 1 30 ? 13.062 8.594 -10.055 1 88.62 30 ALA B C 1
ATOM 1659 O O . ALA B 1 30 ? 12.016 7.973 -9.898 1 88.62 30 ALA B O 1
ATOM 1660 N N . GLY B 1 31 ? 13.094 9.93 -10.211 1 84.44 31 GLY B N 1
ATOM 1661 C CA . GLY B 1 31 ? 11.883 10.711 -10.398 1 84.44 31 GLY B CA 1
ATOM 1662 C C . GLY B 1 31 ? 11.344 11.297 -9.109 1 84.44 31 GLY B C 1
ATOM 1663 O O . GLY B 1 31 ? 10.32 11.992 -9.109 1 84.44 31 GLY B O 1
ATOM 1664 N N . ALA B 1 32 ? 12.008 11 -8.062 1 75 32 ALA B N 1
ATOM 1665 C CA . ALA B 1 32 ? 11.555 11.523 -6.773 1 75 32 ALA B CA 1
ATOM 1666 C C . ALA B 1 32 ? 11.469 13.047 -6.809 1 75 32 ALA B C 1
ATOM 1668 O O . ALA B 1 32 ? 10.547 13.633 -6.234 1 75 32 ALA B O 1
ATOM 1669 N N . ASN B 1 33 ? 12.273 13.641 -7.641 1 76.5 33 ASN B N 1
ATOM 1670 C CA . ASN B 1 33 ? 12.32 15.102 -7.738 1 76.5 33 ASN B CA 1
ATOM 1671 C C . ASN B 1 33 ? 11.273 15.625 -8.711 1 76.5 33 ASN B C 1
ATOM 1673 O O . ASN B 1 33 ? 11.055 16.844 -8.805 1 76.5 33 ASN B O 1
ATOM 1677 N N . ASP B 1 34 ? 10.633 14.766 -9.391 1 84.38 34 ASP B N 1
ATOM 1678 C CA . ASP B 1 34 ? 9.664 15.188 -10.398 1 84.38 34 ASP B CA 1
ATOM 1679 C C . ASP B 1 34 ? 8.281 15.375 -9.781 1 84.38 34 ASP B C 1
ATOM 1681 O O . ASP B 1 34 ? 7.391 15.961 -10.398 1 84.38 34 ASP B O 1
ATOM 1685 N N . ALA B 1 35 ? 8.078 14.867 -8.578 1 85.81 35 ALA B N 1
ATOM 1686 C CA . ALA B 1 35 ? 6.797 15.07 -7.906 1 85.81 35 ALA B CA 1
ATOM 1687 C C . ALA B 1 35 ? 6.535 16.547 -7.648 1 85.81 35 ALA B C 1
ATOM 1689 O O . ALA B 1 35 ? 7.457 17.297 -7.34 1 85.81 35 ALA B O 1
ATOM 1690 N N . PRO B 1 36 ? 5.281 16.984 -7.797 1 87.75 36 PRO B N 1
ATOM 1691 C CA . PRO B 1 36 ? 4.957 18.406 -7.641 1 87.75 36 PRO B CA 1
ATOM 1692 C C . PRO B 1 36 ? 4.855 18.828 -6.18 1 87.75 36 PRO B C 1
ATOM 1694 O O . PRO B 1 36 ? 3.879 19.484 -5.789 1 87.75 36 PRO B O 1
ATOM 1697 N N . THR B 1 37 ? 5.859 18.578 -5.492 1 86.44 37 THR B N 1
ATOM 1698 C CA . THR B 1 37 ? 5.895 18.859 -4.062 1 86.44 37 THR B CA 1
ATOM 1699 C C . THR B 1 37 ? 5.824 20.359 -3.809 1 86.44 37 THR B C 1
ATOM 1701 O O . THR B 1 37 ? 5.133 20.812 -2.893 1 86.44 37 THR B O 1
ATOM 1704 N N . GLU B 1 38 ? 6.504 21.109 -4.641 1 84 38 GLU B N 1
ATOM 1705 C CA . GLU B 1 38 ? 6.496 22.562 -4.504 1 84 38 GLU B CA 1
ATOM 1706 C C . GLU B 1 38 ? 5.086 23.125 -4.664 1 84 38 GLU B C 1
ATOM 1708 O O . GLU B 1 38 ? 4.664 23.984 -3.895 1 84 38 GLU B O 1
ATOM 1713 N N . ALA B 1 39 ? 4.441 22.656 -5.691 1 87.81 39 ALA B N 1
ATOM 1714 C CA . ALA B 1 39 ? 3.072 23.109 -5.93 1 87.81 39 ALA B CA 1
ATOM 1715 C C . ALA B 1 39 ? 2.162 22.75 -4.758 1 87.81 39 ALA B C 1
ATOM 1717 O O . ALA B 1 39 ? 1.301 23.531 -4.363 1 87.81 39 ALA B O 1
ATOM 1718 N N . PHE B 1 40 ? 2.367 21.547 -4.246 1 90.38 40 PHE B N 1
ATOM 1719 C CA . PHE B 1 40 ? 1.612 21.109 -3.078 1 90.38 40 PHE B CA 1
ATOM 1720 C C . PHE B 1 40 ? 1.877 22.031 -1.893 1 90.38 40 PHE B C 1
ATOM 1722 O O . PHE B 1 40 ? 0.942 22.469 -1.214 1 90.38 40 PHE B O 1
ATOM 1729 N N . MET B 1 41 ? 3.072 22.375 -1.69 1 86.62 41 MET B N 1
ATOM 1730 C CA . MET B 1 41 ? 3.498 23.156 -0.538 1 86.62 41 MET B CA 1
ATOM 1731 C C . MET B 1 41 ? 2.918 24.562 -0.598 1 86.62 41 MET B C 1
ATOM 1733 O O . MET B 1 41 ? 2.684 25.188 0.438 1 86.62 41 MET B O 1
ATOM 1737 N N . GLN B 1 42 ? 2.646 25.047 -1.759 1 88.94 42 GLN B N 1
ATOM 1738 C CA . GLN B 1 42 ? 2.064 26.375 -1.918 1 88.94 42 GLN B CA 1
ATOM 1739 C C . GLN B 1 42 ? 0.638 26.422 -1.379 1 88.94 42 GLN B C 1
ATOM 1741 O O . GLN B 1 42 ? 0.106 27.484 -1.103 1 88.94 42 GLN B O 1
ATOM 1746 N N . GLN B 1 43 ? 0.126 25.281 -1.164 1 92.88 43 GLN B N 1
ATOM 1747 C CA . GLN B 1 43 ? -1.272 25.219 -0.749 1 92.88 43 GLN B CA 1
ATOM 1748 C C . GLN B 1 43 ? -1.39 24.984 0.754 1 92.88 43 GLN B C 1
ATOM 1750 O O . GLN B 1 43 ? -2.494 24.969 1.3 1 92.88 43 GLN B O 1
ATOM 1755 N N . VAL B 1 44 ? -0.254 24.859 1.39 1 93.62 44 VAL B N 1
ATOM 1756 C CA . VAL B 1 44 ? -0.28 24.547 2.814 1 93.62 44 VAL B CA 1
ATOM 1757 C C . VAL B 1 44 ? 0.401 25.672 3.602 1 93.62 44 VAL B C 1
ATOM 1759 O O . VAL B 1 44 ? 1.331 26.312 3.104 1 93.62 44 VAL B O 1
ATOM 1762 N N . ASP B 1 45 ? -0.115 25.891 4.859 1 94.12 45 ASP B N 1
ATOM 1763 C CA . ASP B 1 45 ? 0.554 26.859 5.719 1 94.12 45 ASP B CA 1
ATOM 1764 C C . ASP B 1 45 ? 0.844 26.266 7.098 1 94.12 45 ASP B C 1
ATOM 1766 O O . ASP B 1 45 ? 1.341 26.969 7.984 1 94.12 45 ASP B O 1
ATOM 1770 N N . THR B 1 46 ? 0.503 25 7.305 1 95.06 46 THR B N 1
ATOM 1771 C CA . THR B 1 46 ? 0.759 24.281 8.539 1 95.06 46 THR B CA 1
ATOM 1772 C C . THR B 1 46 ? 1.174 22.844 8.25 1 95.06 46 THR B C 1
ATOM 1774 O O . THR B 1 46 ? 0.588 22.188 7.383 1 95.06 46 THR B O 1
ATOM 1777 N N . ALA B 1 47 ? 2.209 22.406 8.867 1 94.75 47 ALA B N 1
ATOM 1778 C CA . ALA B 1 47 ? 2.666 21.031 8.773 1 94.75 47 ALA B CA 1
ATOM 1779 C C . ALA B 1 47 ? 2.705 20.359 10.141 1 94.75 47 ALA B C 1
ATOM 1781 O O . ALA B 1 47 ? 3.207 20.938 11.109 1 94.75 47 ALA B O 1
ATOM 1782 N N . ILE B 1 48 ? 2.15 19.203 10.234 1 95.94 48 ILE B N 1
ATOM 1783 C CA . ILE B 1 48 ? 2.17 18.438 11.477 1 95.94 48 ILE B CA 1
ATOM 1784 C C . ILE B 1 48 ? 2.977 17.156 11.273 1 95.94 48 ILE B C 1
ATOM 1786 O O . ILE B 1 48 ? 2.785 16.438 10.289 1 95.94 48 ILE B O 1
ATOM 1790 N N . MET B 1 49 ? 3.885 16.891 12.164 1 94.62 49 MET B N 1
ATOM 1791 C CA . MET B 1 49 ? 4.723 15.695 12.062 1 94.62 49 MET B CA 1
ATOM 1792 C C . MET B 1 49 ? 5.102 15.18 13.453 1 94.62 49 MET B C 1
ATOM 1794 O O . MET B 1 49 ? 4.906 15.867 14.453 1 94.62 49 MET B O 1
ATOM 1798 N N . GLY B 1 50 ? 5.539 13.938 13.453 1 93.31 50 GLY B N 1
ATOM 1799 C CA . GLY B 1 50 ? 6.094 13.391 14.68 1 93.31 50 GLY B CA 1
ATOM 1800 C C . GLY B 1 50 ? 7.543 13.781 14.914 1 93.31 50 GLY B C 1
ATOM 1801 O O . GLY B 1 50 ? 8.234 14.203 13.977 1 93.31 50 GLY B O 1
ATOM 1802 N N . ARG B 1 51 ? 8.062 13.492 16.109 1 90.75 51 ARG B N 1
ATOM 1803 C CA . ARG B 1 51 ? 9.406 13.891 16.516 1 90.75 51 ARG B CA 1
ATOM 1804 C C . ARG B 1 51 ? 10.461 13.195 15.664 1 90.75 51 ARG B C 1
ATOM 1806 O O . ARG B 1 51 ? 11.438 13.828 15.242 1 90.75 51 ARG B O 1
ATOM 1813 N N . HIS B 1 52 ? 10.25 11.906 15.375 1 87.44 52 HIS B N 1
ATOM 1814 C CA . HIS B 1 52 ? 11.25 11.18 14.602 1 87.44 52 HIS B CA 1
ATOM 1815 C C . HIS B 1 52 ? 11.375 11.742 13.188 1 87.44 52 HIS B C 1
ATOM 1817 O O . HIS B 1 52 ? 12.484 11.883 12.664 1 87.44 52 HIS B O 1
ATOM 1823 N N . THR B 1 53 ? 10.242 12 12.578 1 86.94 53 THR B N 1
ATOM 1824 C CA . THR B 1 53 ? 10.234 12.609 11.258 1 86.94 53 THR B CA 1
ATOM 1825 C C . THR B 1 53 ? 10.938 13.969 11.281 1 86.94 53 THR B C 1
ATOM 1827 O O . THR B 1 53 ? 11.75 14.273 10.406 1 86.94 53 THR B O 1
ATOM 1830 N N . TYR B 1 54 ? 10.656 14.758 12.281 1 87.38 54 TYR B N 1
ATOM 1831 C CA . TYR B 1 54 ? 11.266 16.078 12.43 1 87.38 54 TYR B CA 1
ATOM 1832 C C . TYR B 1 54 ? 12.781 15.969 12.547 1 87.38 54 TYR B C 1
ATOM 1834 O O . TYR B 1 54 ? 13.516 16.641 11.828 1 87.38 54 TYR B O 1
ATOM 1842 N N . GLU B 1 55 ? 13.227 15.094 13.445 1 84.38 55 GLU B N 1
ATOM 1843 C CA . GLU B 1 55 ? 14.656 14.93 13.68 1 84.38 55 GLU B CA 1
ATOM 1844 C C . GLU B 1 55 ? 15.375 14.43 12.43 1 84.38 55 GLU B C 1
ATOM 1846 O O . GLU B 1 55 ? 16.469 14.898 12.109 1 84.38 55 GLU B O 1
ATOM 1851 N N . TYR B 1 56 ? 14.766 13.539 11.789 1 82.94 56 TYR B N 1
ATOM 1852 C CA . TYR B 1 56 ? 15.352 13.023 10.555 1 82.94 56 TYR B CA 1
ATOM 1853 C C . TYR B 1 56 ? 15.461 14.125 9.508 1 82.94 56 TYR B C 1
ATOM 1855 O O . TYR B 1 56 ? 16.5 14.25 8.836 1 82.94 56 TYR B O 1
ATOM 1863 N N . THR B 1 57 ? 14.398 14.812 9.281 1 79.69 57 THR B N 1
ATOM 1864 C CA . THR B 1 57 ? 14.383 15.898 8.305 1 79.69 57 THR B CA 1
ATOM 1865 C C . THR B 1 57 ? 15.445 16.938 8.633 1 79.69 57 THR B C 1
ATOM 1867 O O . THR B 1 57 ? 16.125 17.453 7.742 1 79.69 57 THR B O 1
ATOM 1870 N N . MET B 1 58 ? 15.594 17.266 9.906 1 79.56 58 MET B N 1
ATOM 1871 C CA . MET B 1 58 ? 16.578 18.25 10.344 1 79.56 58 MET B CA 1
ATOM 1872 C C . MET B 1 58 ? 18 17.766 10.062 1 79.56 58 MET B C 1
ATOM 1874 O O . MET B 1 58 ? 18.875 18.547 9.719 1 79.56 58 MET B O 1
ATOM 1878 N N . GLU B 1 59 ? 18.141 16.516 10.219 1 76.69 59 GLU B N 1
ATOM 1879 C CA . GLU B 1 59 ? 19.469 15.953 10.039 1 76.69 59 GLU B CA 1
ATOM 1880 C C . GLU B 1 59 ? 19.812 15.789 8.562 1 76.69 59 GLU B C 1
ATOM 1882 O O . GLU B 1 59 ? 20.953 16.031 8.148 1 76.69 59 GLU B O 1
ATOM 1887 N N . GLN B 1 60 ? 18.969 15.297 7.812 1 70.19 60 GLN B N 1
ATOM 1888 C CA . GLN B 1 60 ? 19.266 14.867 6.453 1 70.19 60 GLN B CA 1
ATOM 1889 C C . GLN B 1 60 ? 18.953 15.977 5.445 1 70.19 60 GLN B C 1
ATOM 1891 O O . GLN B 1 60 ? 19.531 16 4.352 1 70.19 60 GLN B O 1
ATOM 1896 N N . THR B 1 61 ? 17.969 16.672 5.582 1 59.81 61 THR B N 1
ATOM 1897 C CA . THR B 1 61 ? 17.531 17.594 4.543 1 59.81 61 THR B CA 1
ATOM 1898 C C . THR B 1 61 ? 18.062 19 4.805 1 59.81 61 THR B C 1
ATOM 1900 O O . THR B 1 61 ? 17.422 19.797 5.48 1 59.81 61 THR B O 1
ATOM 1903 N N . THR B 1 62 ? 19.328 19.109 4.934 1 52 62 THR B N 1
ATOM 1904 C CA . THR B 1 62 ? 19.859 20.469 5.059 1 52 62 THR B CA 1
ATOM 1905 C C . THR B 1 62 ? 19.312 21.359 3.951 1 52 62 THR B C 1
ATOM 1907 O O . THR B 1 62 ? 19.172 22.578 4.137 1 52 62 THR B O 1
ATOM 1910 N N . ASP B 1 63 ? 19.375 21.016 2.82 1 45.88 63 ASP B N 1
ATOM 1911 C CA . ASP B 1 63 ? 19 21.906 1.736 1 45.88 63 ASP B CA 1
ATOM 1912 C C . ASP B 1 63 ? 17.516 21.797 1.413 1 45.88 63 ASP B C 1
ATOM 1914 O O . ASP B 1 63 ? 17.016 22.422 0.47 1 45.88 63 ASP B O 1
ATOM 1918 N N . GLN B 1 64 ? 17.062 20.578 1.386 1 47.31 64 GLN B N 1
ATOM 1919 C CA . GLN B 1 64 ? 15.922 20.266 0.519 1 47.31 64 GLN B CA 1
ATOM 1920 C C . GLN B 1 64 ? 14.617 20.781 1.115 1 47.31 64 GLN B C 1
ATOM 1922 O O . GLN B 1 64 ? 14.523 21 2.326 1 47.31 64 GLN B O 1
ATOM 1927 N N . LEU B 1 65 ? 13.719 21.359 0.226 1 44.69 65 LEU B N 1
ATOM 1928 C CA . LEU B 1 65 ? 12.352 21.859 0.352 1 44.69 65 LEU B CA 1
ATOM 1929 C C . LEU B 1 65 ? 11.508 20.938 1.216 1 44.69 65 LEU B C 1
ATOM 1931 O O . LEU B 1 65 ? 10.289 21.094 1.3 1 44.69 65 LEU B O 1
ATOM 1935 N N . ILE B 1 66 ? 12.078 19.875 1.7 1 50.28 66 ILE B N 1
ATOM 1936 C CA . ILE B 1 66 ? 11.117 19.094 2.475 1 50.28 66 ILE B CA 1
ATOM 1937 C C . ILE B 1 66 ? 10.867 19.766 3.82 1 50.28 66 ILE B C 1
ATOM 1939 O O . ILE B 1 66 ? 11.766 20.406 4.379 1 50.28 66 ILE B O 1
ATOM 1943 N N . ASN B 1 67 ? 9.641 20.188 4.277 1 51.97 67 ASN B N 1
ATOM 1944 C CA . ASN B 1 67 ? 9.438 20.703 5.633 1 51.97 67 ASN B CA 1
ATOM 1945 C C . ASN B 1 67 ? 10.312 19.953 6.645 1 51.97 67 ASN B C 1
ATOM 1947 O O . ASN B 1 67 ? 10.641 18.781 6.449 1 51.97 67 ASN B O 1
ATOM 1951 N N . PRO B 1 68 ? 10.836 20.859 7.547 1 53.31 68 PRO B N 1
ATOM 1952 C CA . PRO B 1 68 ? 10.367 22.156 8.039 1 53.31 68 PRO B CA 1
ATOM 1953 C C . PRO B 1 68 ? 11.039 23.344 7.344 1 53.31 68 PRO B C 1
ATOM 1955 O O . PRO B 1 68 ? 10.898 24.484 7.781 1 53.31 68 PRO B O 1
ATOM 1958 N N . TYR B 1 69 ? 11.469 23.109 6.324 1 58.19 69 TYR B N 1
ATOM 1959 C CA . TYR B 1 69 ? 12.32 24.234 5.918 1 58.19 69 TYR B CA 1
ATOM 1960 C C . TYR B 1 69 ? 11.547 25.219 5.047 1 58.19 69 TYR B C 1
ATOM 1962 O O . TYR B 1 69 ? 12.062 26.281 4.695 1 58.19 69 TYR B O 1
ATOM 1970 N N . ASN B 1 70 ? 10.273 24.906 4.895 1 65.38 70 ASN B N 1
ATOM 1971 C CA . ASN B 1 70 ? 9.469 25.891 4.195 1 65.38 70 ASN B CA 1
ATOM 1972 C C . ASN B 1 70 ? 9.102 27.062 5.109 1 65.38 70 ASN B C 1
ATOM 1974 O O . ASN B 1 70 ? 8.305 26.906 6.035 1 65.38 70 ASN B O 1
ATOM 1978 N N . PRO B 1 71 ? 9.68 28.219 4.859 1 69.81 71 PRO B N 1
ATOM 1979 C CA . PRO B 1 71 ? 9.43 29.359 5.746 1 69.81 71 PRO B CA 1
ATOM 1980 C C . PRO B 1 71 ? 7.965 29.781 5.758 1 69.81 71 PRO B C 1
ATOM 1982 O O . PRO B 1 71 ? 7.531 30.516 6.66 1 69.81 71 PRO B O 1
ATOM 1985 N N . ALA B 1 72 ? 7.27 29.297 4.828 1 79.56 72 ALA B N 1
ATOM 1986 C CA . ALA B 1 72 ? 5.867 29.703 4.734 1 79.56 72 ALA B CA 1
ATOM 1987 C C . ALA B 1 72 ? 4.973 28.75 5.523 1 79.56 72 ALA B C 1
ATOM 1989 O O . ALA B 1 72 ? 3.76 28.953 5.609 1 79.56 72 ALA B O 1
ATOM 1990 N N . THR B 1 73 ? 5.625 27.812 6.18 1 88.25 73 THR B N 1
ATOM 1991 C CA . THR B 1 73 ? 4.824 26.797 6.855 1 88.25 73 THR B CA 1
ATOM 1992 C C . THR B 1 73 ? 5.145 26.766 8.344 1 88.25 73 THR B C 1
ATOM 1994 O O . THR B 1 73 ? 6.312 26.812 8.734 1 88.25 73 THR B O 1
ATOM 1997 N N . HIS B 1 74 ? 4.137 26.859 9.164 1 92.56 74 HIS B N 1
ATOM 1998 C CA . HIS B 1 74 ? 4.27 26.625 10.594 1 92.56 74 HIS B CA 1
ATOM 1999 C C . HIS B 1 74 ? 4.312 25.125 10.906 1 92.56 74 HIS B C 1
ATOM 2001 O O . HIS B 1 74 ? 3.465 24.359 10.43 1 92.56 74 HIS B O 1
ATOM 2007 N N . ASN B 1 75 ? 5.328 24.719 11.695 1 93.31 75 ASN B N 1
ATOM 2008 C CA . ASN B 1 75 ? 5.527 23.297 11.992 1 93.31 75 ASN B CA 1
ATOM 2009 C C . ASN B 1 75 ? 5.059 22.953 13.398 1 93.31 75 ASN B C 1
ATOM 2011 O O . ASN B 1 75 ? 5.465 23.594 14.375 1 93.31 75 ASN B O 1
ATOM 2015 N N . ILE B 1 76 ? 4.227 21.984 13.438 1 96 76 ILE B N 1
ATOM 2016 C CA . ILE B 1 76 ? 3.807 21.422 14.719 1 96 76 ILE B CA 1
ATOM 2017 C C . ILE B 1 76 ? 4.398 20.031 14.883 1 96 76 ILE B C 1
ATOM 2019 O O . ILE B 1 76 ? 4.086 19.125 14.109 1 96 76 ILE B O 1
ATOM 2023 N N . VAL B 1 77 ? 5.246 19.891 15.875 1 95.94 77 VAL B N 1
ATOM 2024 C CA . VAL B 1 77 ? 5.93 18.625 16.125 1 95.94 77 VAL B CA 1
ATOM 2025 C C . VAL B 1 77 ? 5.316 17.938 17.344 1 95.94 77 VAL B C 1
ATOM 2027 O O . VAL B 1 77 ? 5.367 18.469 18.453 1 95.94 77 VAL B O 1
ATOM 2030 N N . MET B 1 78 ? 4.766 16.797 17.094 1 97.19 78 MET B N 1
ATOM 2031 C CA . MET B 1 78 ? 4.188 15.992 18.172 1 97.19 78 MET B CA 1
ATOM 2032 C C . MET B 1 78 ? 5.277 15.273 18.953 1 97.19 78 MET B C 1
ATOM 2034 O O . MET B 1 78 ? 6.09 14.547 18.375 1 97.19 78 MET B O 1
ATOM 2038 N N . THR B 1 79 ? 5.281 15.477 20.25 1 96.38 79 THR B N 1
ATOM 2039 C CA . THR B 1 79 ? 6.285 14.852 21.109 1 96.38 79 THR B CA 1
ATOM 2040 C C . THR B 1 79 ? 5.773 14.719 22.531 1 96.38 79 THR B C 1
ATOM 2042 O O . THR B 1 79 ? 4.977 15.539 22.984 1 96.38 79 THR B O 1
ATOM 2045 N N . SER B 1 80 ? 6.188 13.648 23.156 1 95.75 80 SER B N 1
ATOM 2046 C CA . SER B 1 80 ? 5.816 13.453 24.562 1 95.75 80 SER B CA 1
ATOM 2047 C C . SER B 1 80 ? 6.594 14.398 25.469 1 95.75 80 SER B C 1
ATOM 2049 O O . SER B 1 80 ? 6.25 14.555 26.641 1 95.75 80 SER B O 1
ATOM 2051 N N . HIS B 1 81 ? 7.691 15.023 25 1 95.44 81 HIS B N 1
ATOM 2052 C CA . HIS B 1 81 ? 8.523 15.93 25.781 1 95.44 81 HIS B CA 1
ATOM 2053 C C . HIS B 1 81 ? 8.633 17.297 25.109 1 95.44 81 HIS B C 1
ATOM 2055 O O . HIS B 1 81 ? 9.711 17.672 24.641 1 95.44 81 HIS B O 1
ATOM 2061 N N . PRO B 1 82 ? 7.512 17.938 25.219 1 95.88 82 PRO B N 1
ATOM 2062 C CA . PRO B 1 82 ? 7.543 19.234 24.531 1 95.88 82 PRO B CA 1
ATOM 2063 C C . PRO B 1 82 ? 8.555 20.203 25.156 1 95.88 82 PRO B C 1
ATOM 2065 O O . PRO B 1 82 ? 8.797 20.156 26.359 1 95.88 82 PRO B O 1
ATOM 2068 N N . HIS B 1 83 ? 9.18 20.953 24.359 1 94.5 83 HIS B N 1
ATOM 2069 C CA . HIS B 1 83 ? 10.102 22 24.75 1 94.5 83 HIS B CA 1
ATOM 2070 C C . HIS B 1 83 ? 9.883 23.266 23.922 1 94.5 83 HIS B C 1
ATOM 2072 O O . HIS B 1 83 ? 9.023 23.297 23.031 1 94.5 83 HIS B O 1
ATOM 2078 N N . THR B 1 84 ? 10.578 24.328 24.328 1 93.31 84 THR B N 1
ATOM 2079 C CA . THR B 1 84 ? 10.406 25.594 23.641 1 93.31 84 THR B CA 1
ATOM 2080 C C . THR B 1 84 ? 10.828 25.484 22.172 1 93.31 84 THR B C 1
ATOM 2082 O O . THR B 1 84 ? 11.875 24.922 21.859 1 93.31 84 THR B O 1
ATOM 2085 N N . GLY B 1 85 ? 10.031 25.828 21.375 1 92.06 85 GLY B N 1
ATOM 2086 C CA . GLY B 1 85 ? 10.328 25.891 19.953 1 92.06 85 GLY B CA 1
ATOM 2087 C C . GLY B 1 85 ? 10.805 27.266 19.516 1 92.06 85 GLY B C 1
ATOM 2088 O O . GLY B 1 85 ? 11.484 27.969 20.266 1 92.06 85 GLY B O 1
ATOM 2089 N N . ASP B 1 86 ? 10.648 27.516 18.234 1 88.44 86 ASP B N 1
ATOM 2090 C CA . ASP B 1 86 ? 10.961 28.828 17.672 1 88.44 86 ASP B CA 1
ATOM 2091 C C . ASP B 1 86 ? 9.758 29.422 16.938 1 88.44 86 ASP B C 1
ATOM 2093 O O . ASP B 1 86 ? 8.625 29 17.156 1 88.44 86 ASP B O 1
ATOM 2097 N N . GLU B 1 87 ? 9.891 30.5 16.219 1 87.12 87 GLU B N 1
ATOM 2098 C CA . GLU B 1 87 ? 8.805 31.219 15.57 1 87.12 87 GLU B CA 1
ATOM 2099 C C . GLU B 1 87 ? 8.078 30.328 14.562 1 87.12 87 GLU B C 1
ATOM 2101 O O . GLU B 1 87 ? 6.895 30.516 14.297 1 87.12 87 GLU B O 1
ATOM 2106 N N . ARG B 1 88 ? 8.719 29.266 14.172 1 89.06 88 ARG B N 1
ATOM 2107 C CA . ARG B 1 88 ? 8.148 28.484 13.078 1 89.06 88 ARG B CA 1
ATOM 2108 C C . ARG B 1 88 ? 7.793 27.078 13.531 1 89.06 88 ARG B C 1
ATOM 2110 O O . ARG B 1 88 ? 7.098 26.344 12.828 1 89.06 88 ARG B O 1
ATOM 2117 N N . THR B 1 89 ? 8.305 26.734 14.703 1 92.44 89 THR B N 1
ATOM 2118 C CA . THR B 1 89 ? 8.156 25.359 15.125 1 92.44 89 THR B CA 1
ATOM 2119 C C . THR B 1 89 ? 7.617 25.281 16.547 1 92.44 89 THR B C 1
ATOM 2121 O O . THR B 1 89 ? 8.172 25.891 17.453 1 92.44 89 THR B O 1
ATOM 2124 N N . GLN B 1 90 ? 6.598 24.562 16.688 1 95.25 90 GLN B N 1
ATOM 2125 C CA . GLN B 1 90 ? 6.023 24.281 18 1 95.25 90 GLN B CA 1
ATOM 2126 C C . GLN B 1 90 ? 6.129 22.797 18.344 1 95.25 90 GLN B C 1
ATOM 2128 O O . GLN B 1 90 ? 5.918 21.938 17.5 1 95.25 90 GLN B O 1
ATOM 2133 N N . PHE B 1 91 ? 6.551 22.5 19.578 1 96.62 91 PHE B N 1
ATOM 2134 C CA . PHE B 1 91 ? 6.566 21.141 20.109 1 96.62 91 PHE B CA 1
ATOM 2135 C C . PHE B 1 91 ? 5.434 20.938 21.109 1 96.62 91 PHE B C 1
ATOM 2137 O O . PHE B 1 91 ? 5.238 21.75 22 1 96.62 91 PHE B O 1
ATOM 2144 N N . THR B 1 92 ? 4.656 19.922 20.922 1 97.88 92 THR B N 1
ATOM 2145 C CA . THR B 1 92 ? 3.477 19.797 21.766 1 97.88 92 THR B CA 1
ATOM 2146 C C . THR B 1 92 ? 3.123 18.328 22 1 97.88 92 THR B C 1
ATOM 2148 O O . THR B 1 92 ? 3.488 17.469 21.203 1 97.88 92 THR B O 1
ATOM 2151 N N . ASN B 1 93 ? 2.424 18.047 23.109 1 97.69 93 ASN B N 1
ATOM 2152 C CA . ASN B 1 93 ? 1.868 16.719 23.391 1 97.69 93 ASN B CA 1
ATOM 2153 C C . ASN B 1 93 ? 0.343 16.734 23.375 1 97.69 93 ASN B C 1
ATOM 2155 O O . ASN B 1 93 ? -0.298 15.781 23.812 1 97.69 93 ASN B O 1
ATOM 2159 N N . THR B 1 94 ? -0.222 17.875 22.906 1 97.94 94 THR B N 1
ATOM 2160 C CA . THR B 1 94 ? -1.666 17.938 22.703 1 97.94 94 THR B CA 1
ATOM 2161 C C . THR B 1 94 ? -2.131 16.891 21.703 1 97.94 94 THR B C 1
ATOM 2163 O O . THR B 1 94 ? -1.467 16.672 20.688 1 97.94 94 THR B O 1
ATOM 2166 N N . PRO B 1 95 ? -3.275 16.234 22 1 98.19 95 PRO B N 1
ATOM 2167 C CA . PRO B 1 95 ? -3.75 15.266 21 1 98.19 95 PRO B CA 1
ATOM 2168 C C . PRO B 1 95 ? -3.904 15.891 19.609 1 98.19 95 PRO B C 1
ATOM 2170 O O . PRO B 1 95 ? -4.488 16.969 19.469 1 98.19 95 PRO B O 1
ATOM 2173 N N . VAL B 1 96 ? -3.418 15.266 18.609 1 98.25 96 VAL B N 1
ATOM 2174 C CA . VAL B 1 96 ? -3.365 15.82 17.266 1 98.25 96 VAL B CA 1
ATOM 2175 C C . VAL B 1 96 ? -4.781 16.094 16.766 1 98.25 96 VAL B C 1
ATOM 2177 O O . VAL B 1 96 ? -5.004 17.062 16.016 1 98.25 96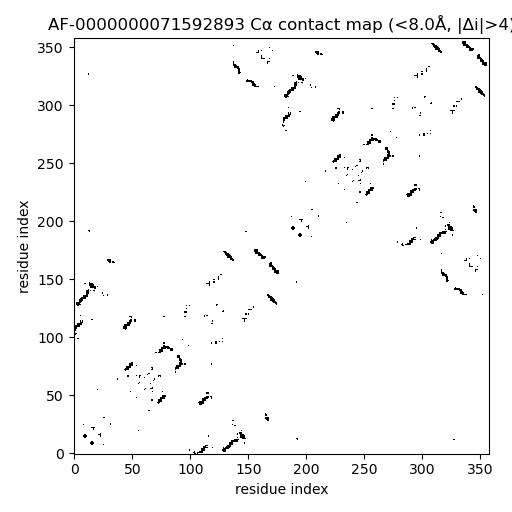 VAL B O 1
ATOM 2180 N N . THR B 1 97 ? -5.773 15.297 17.141 1 98.5 97 THR B N 1
ATOM 2181 C CA . THR B 1 97 ? -7.152 15.523 16.734 1 98.5 97 THR B CA 1
ATOM 2182 C C . THR B 1 97 ? -7.656 16.875 17.234 1 98.5 97 THR B C 1
ATOM 2184 O O . THR B 1 97 ? -8.352 17.594 16.516 1 98.5 97 THR B O 1
ATOM 2187 N N . LYS B 1 98 ? -7.293 17.203 18.453 1 98.44 98 LYS B N 1
ATOM 2188 C CA . LYS B 1 98 ? -7.676 18.5 19 1 98.44 98 LYS B CA 1
ATOM 2189 C C . LYS B 1 98 ? -6.988 19.625 18.25 1 98.44 98 LYS B C 1
ATOM 2191 O O . LYS B 1 98 ? -7.617 20.656 17.938 1 98.44 98 LYS B O 1
ATOM 2196 N N . ILE B 1 99 ? -5.746 19.438 17.938 1 98.12 99 ILE B N 1
ATOM 2197 C CA . ILE B 1 99 ? -4.988 20.453 17.203 1 98.12 99 ILE B CA 1
ATOM 2198 C C . ILE B 1 99 ? -5.656 20.719 15.859 1 98.12 99 ILE B C 1
ATOM 2200 O O . ILE B 1 99 ? -5.891 21.859 15.484 1 98.12 99 ILE B O 1
ATOM 2204 N N . VAL B 1 100 ? -5.984 19.688 15.133 1 98.25 100 VAL B N 1
ATOM 2205 C CA . VAL B 1 100 ? -6.57 19.797 13.805 1 98.25 100 VAL B CA 1
ATOM 2206 C C . VAL B 1 100 ? -7.949 20.453 13.898 1 98.25 100 VAL B C 1
ATOM 2208 O O . VAL B 1 100 ? -8.289 21.312 13.086 1 98.25 100 VAL B O 1
ATOM 2211 N N . GLU B 1 101 ? -8.734 20.047 14.875 1 97.62 101 GLU B N 1
ATOM 2212 C CA . GLU B 1 101 ? -10.055 20.641 15.055 1 97.62 101 GLU B CA 1
ATOM 2213 C C . GLU B 1 101 ? -9.953 22.141 15.32 1 97.62 101 GLU B C 1
ATOM 2215 O O . GLU B 1 101 ? -10.734 22.938 14.781 1 97.62 101 GLU B O 1
ATOM 2220 N N . ASP B 1 102 ? -9.039 22.469 16.141 1 97.25 102 ASP B N 1
ATOM 2221 C CA . ASP B 1 102 ? -8.828 23.891 16.438 1 97.25 102 ASP B CA 1
ATOM 2222 C C . ASP B 1 102 ? -8.367 24.641 15.188 1 97.25 102 ASP B C 1
ATOM 2224 O O . ASP B 1 102 ? -8.836 25.75 14.922 1 97.25 102 ASP B O 1
ATOM 2228 N N . LEU B 1 103 ? -7.402 24.078 14.484 1 97.38 103 LEU B N 1
ATOM 2229 C CA . LEU B 1 103 ? -6.891 24.703 13.273 1 97.38 103 LEU B CA 1
ATOM 2230 C C . LEU B 1 103 ? -8.008 24.938 12.258 1 97.38 103 LEU B C 1
ATOM 2232 O O . LEU B 1 103 ? -8.039 25.953 11.578 1 97.38 103 LEU B O 1
ATOM 2236 N N . ARG B 1 104 ? -8.867 24 12.133 1 96.31 104 ARG B N 1
ATOM 2237 C CA . ARG B 1 104 ? -9.953 24.078 11.156 1 96.31 104 ARG B CA 1
ATOM 2238 C C . ARG B 1 104 ? -10.938 25.188 11.508 1 96.31 104 ARG B C 1
ATOM 2240 O O . ARG B 1 104 ? -11.75 25.594 10.672 1 96.31 104 ARG B O 1
ATOM 2247 N N . ARG B 1 105 ? -10.953 25.656 12.734 1 94.81 105 ARG B N 1
ATOM 2248 C CA . ARG B 1 105 ? -11.828 26.734 13.188 1 94.81 105 ARG B CA 1
ATOM 2249 C C . ARG B 1 105 ? -11.203 28.109 12.914 1 94.81 105 ARG B C 1
ATOM 2251 O O . ARG B 1 105 ? -11.828 29.141 13.141 1 94.81 105 ARG B O 1
ATOM 2258 N N . THR B 1 106 ? -10.016 28.094 12.477 1 93.94 106 THR B N 1
ATOM 2259 C CA . THR B 1 106 ? -9.305 29.344 12.172 1 93.94 106 THR B CA 1
ATOM 2260 C C . THR B 1 106 ? -9 29.438 10.688 1 93.94 106 THR B C 1
ATOM 2262 O O . THR B 1 106 ? -8.938 28.422 9.992 1 93.94 106 THR B O 1
ATOM 2265 N N . ALA B 1 107 ? -8.875 30.656 10.188 1 95.44 107 ALA B N 1
ATOM 2266 C CA . A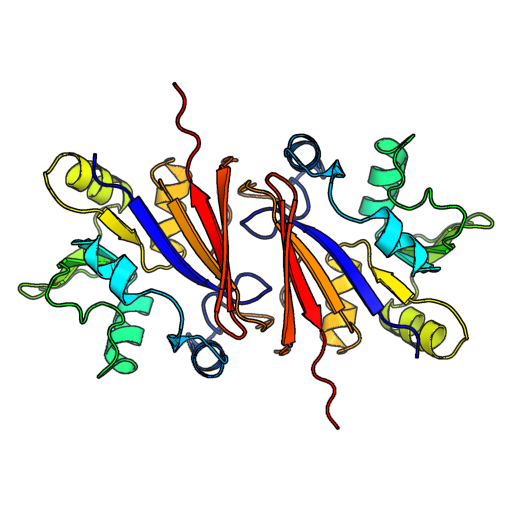LA B 1 107 ? -8.539 30.859 8.781 1 95.44 107 ALA B CA 1
ATOM 2267 C C . ALA B 1 107 ? -7.129 30.359 8.477 1 95.44 107 ALA B C 1
ATOM 2269 O O . ALA B 1 107 ? -6.258 30.375 9.352 1 95.44 107 ALA B O 1
ATOM 2270 N N . GLY B 1 108 ? -6.93 29.953 7.238 1 95.94 108 GLY B N 1
ATOM 2271 C CA . GLY B 1 108 ? -5.629 29.5 6.789 1 95.94 108 GLY B CA 1
ATOM 2272 C C . GLY B 1 108 ? -5.707 28.578 5.578 1 95.94 108 GLY B C 1
ATOM 2273 O O . GLY B 1 108 ? -6.789 28.359 5.035 1 95.94 108 GLY B O 1
ATOM 2274 N N . LYS B 1 109 ? -4.562 28.172 5.184 1 96.25 109 LYS B N 1
ATOM 2275 C CA . LYS B 1 109 ? -4.465 27.219 4.074 1 96.25 109 LYS B CA 1
ATOM 2276 C C . LYS B 1 109 ? -4.59 25.781 4.57 1 96.25 109 LYS B C 1
ATOM 2278 O O . LYS B 1 109 ? -5.008 25.547 5.707 1 96.25 109 LYS B O 1
ATOM 2283 N N .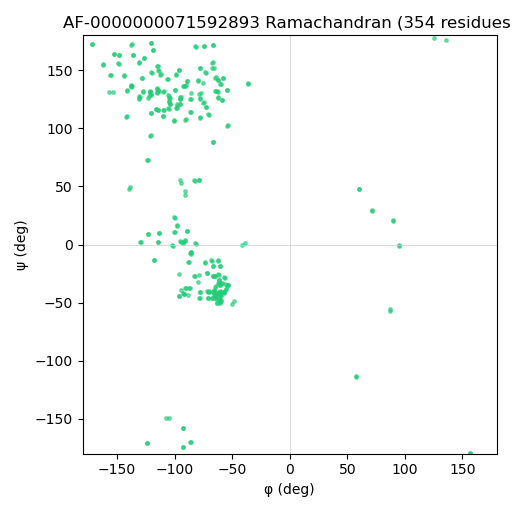 ASN B 1 110 ? -4.312 24.828 3.713 1 96.81 110 ASN B N 1
ATOM 2284 C CA . ASN B 1 110 ? -4.441 23.406 4.043 1 96.81 110 ASN B CA 1
ATOM 2285 C C . ASN B 1 110 ? -3.418 22.984 5.086 1 96.81 110 ASN B C 1
ATOM 2287 O O . ASN B 1 110 ? -2.41 23.656 5.293 1 96.81 110 ASN B O 1
ATOM 2291 N N . ILE B 1 111 ? -3.74 21.938 5.766 1 96.75 111 ILE B N 1
ATOM 2292 C CA . ILE B 1 111 ? -2.895 21.359 6.797 1 96.75 111 ILE B CA 1
ATOM 2293 C C . ILE B 1 111 ? -2.227 20.094 6.254 1 96.75 111 ILE B C 1
ATOM 2295 O O . ILE B 1 111 ? -2.906 19.156 5.828 1 96.75 111 ILE B O 1
ATOM 2299 N N . TRP B 1 112 ? -0.916 20.109 6.262 1 96 112 TRP B N 1
ATOM 2300 C CA . TRP B 1 112 ? -0.133 18.984 5.738 1 96 112 TRP B CA 1
ATOM 2301 C C . TRP B 1 112 ? 0.264 18.031 6.852 1 96 112 TRP B C 1
ATOM 2303 O O . TRP B 1 112 ? 0.931 18.422 7.812 1 96 112 TRP B O 1
ATOM 2313 N N . ILE B 1 113 ? -0.164 16.828 6.691 1 96.19 113 ILE B N 1
ATOM 2314 C CA . ILE B 1 113 ? 0.341 15.758 7.543 1 96.19 113 ILE B CA 1
ATOM 2315 C C . ILE B 1 113 ? 1.576 15.133 6.902 1 96.19 113 ILE B C 1
ATOM 2317 O O . ILE B 1 113 ? 1.469 14.414 5.902 1 96.19 113 ILE B O 1
ATOM 2321 N N . VAL B 1 114 ? 2.697 15.328 7.379 1 90.81 114 VAL B N 1
ATOM 2322 C CA . VAL B 1 114 ? 3.967 14.883 6.816 1 90.81 114 VAL B CA 1
ATOM 2323 C C . VAL B 1 114 ? 4.191 13.406 7.156 1 90.81 114 VAL B C 1
ATOM 2325 O O . VAL B 1 114 ? 4.715 12.648 6.336 1 90.81 114 VAL B O 1
ATOM 2328 N N . GLY B 1 115 ? 3.723 12.984 8.258 1 84 115 GLY B N 1
ATOM 2329 C CA . GLY B 1 115 ? 3.918 11.688 8.891 1 84 115 GLY B CA 1
ATOM 2330 C C . GLY B 1 115 ? 4.207 11.789 10.375 1 84 115 GLY B C 1
ATOM 2331 O O . GLY B 1 115 ? 4.02 12.844 10.977 1 84 115 GLY B O 1
ATOM 2332 N N . GLY B 1 116 ? 4.273 10.773 10.836 1 88 116 GLY B N 1
ATOM 2333 C CA . GLY B 1 116 ? 4.098 9.398 10.406 1 88 116 GLY B CA 1
ATOM 2334 C C . GLY B 1 116 ? 2.832 8.758 10.945 1 88 116 GLY B C 1
ATOM 2335 O O . GLY B 1 116 ? 1.824 9.445 11.141 1 88 116 GLY B O 1
ATOM 2336 N N . ALA B 1 117 ? 2.865 7.492 11.148 1 92.62 117 ALA B N 1
ATOM 2337 C CA . ALA B 1 117 ? 1.706 6.73 11.609 1 92.62 117 ALA B CA 1
ATOM 2338 C C . ALA B 1 117 ? 1.144 7.32 12.898 1 92.62 117 ALA B C 1
ATOM 2340 O O . ALA B 1 117 ? -0.075 7.375 13.086 1 92.62 117 ALA B O 1
ATOM 2341 N N . GLY B 1 118 ? 2.051 7.836 13.75 1 94 118 GLY B N 1
ATOM 2342 C CA . GLY B 1 118 ? 1.624 8.391 15.023 1 94 118 GLY B CA 1
ATOM 2343 C C . GLY B 1 118 ? 0.742 9.617 14.883 1 94 118 GLY B C 1
ATOM 2344 O O . GLY B 1 118 ? -0.047 9.93 15.773 1 94 118 GLY B O 1
ATOM 2345 N N . VAL B 1 119 ? 0.887 10.328 13.82 1 96.31 119 VAL B N 1
ATOM 2346 C CA . VAL B 1 119 ? 0.091 11.523 13.562 1 96.31 119 VAL B CA 1
ATOM 2347 C C . VAL B 1 119 ? -1.099 11.164 12.672 1 96.31 119 VAL B C 1
ATOM 2349 O O . VAL B 1 119 ? -2.24 11.516 12.977 1 96.31 119 VAL B O 1
ATOM 2352 N N . LEU B 1 120 ? -0.924 10.422 11.672 1 97.06 120 LEU B N 1
ATOM 2353 C CA . LEU B 1 120 ? -1.923 10.141 10.648 1 97.06 120 LEU B CA 1
ATOM 2354 C C . LEU B 1 120 ? -3.031 9.25 11.195 1 97.06 120 LEU B C 1
ATOM 2356 O O . LEU B 1 120 ? -4.211 9.484 10.922 1 97.06 120 LEU B O 1
ATOM 2360 N N . MET B 1 121 ? -2.691 8.234 12.008 1 96.81 121 MET B N 1
ATOM 2361 C CA . MET B 1 121 ? -3.648 7.199 12.391 1 96.81 121 MET B CA 1
ATOM 2362 C C . MET B 1 121 ? -4.746 7.777 13.273 1 96.81 121 MET B C 1
ATOM 2364 O O . MET B 1 121 ? -5.934 7.527 13.039 1 96.81 121 MET B O 1
ATOM 2368 N N . PRO B 1 122 ? -4.363 8.594 14.297 1 97.12 122 PRO B N 1
ATOM 2369 C CA . PRO B 1 122 ? -5.445 9.188 15.086 1 97.12 122 PRO B CA 1
ATOM 2370 C C . PRO B 1 122 ? -6.379 10.062 14.25 1 97.12 122 PRO B C 1
ATOM 2372 O O . PRO B 1 122 ? -7.582 10.125 14.523 1 97.12 122 PRO B O 1
ATOM 2375 N N . LEU B 1 123 ? -5.875 10.742 13.281 1 97.56 123 LEU B N 1
ATOM 2376 C CA . LEU B 1 123 ? -6.691 11.602 12.43 1 97.56 123 LEU B CA 1
ATOM 2377 C C . LEU B 1 123 ? -7.609 10.766 11.539 1 97.56 123 LEU B C 1
ATOM 2379 O O . LEU B 1 123 ? -8.766 11.133 11.32 1 97.56 123 LEU B O 1
ATOM 2383 N N . LEU B 1 124 ? -7.109 9.672 11.008 1 96.75 124 LEU B N 1
ATOM 2384 C CA . LEU B 1 124 ? -7.934 8.758 10.227 1 96.75 124 LEU B CA 1
ATOM 2385 C C . LEU B 1 124 ? -9.039 8.156 11.086 1 96.75 124 LEU B C 1
ATOM 2387 O O . LEU B 1 124 ? -10.195 8.102 10.664 1 96.75 124 LEU B O 1
ATOM 2391 N N . ALA B 1 125 ? -8.656 7.777 12.281 1 95.94 125 ALA B N 1
ATOM 2392 C CA . ALA B 1 125 ? -9.633 7.184 13.195 1 95.94 125 ALA B CA 1
ATOM 2393 C C . ALA B 1 125 ? -10.75 8.172 13.516 1 95.94 125 ALA B C 1
ATOM 2395 O O . ALA B 1 125 ? -11.898 7.77 13.734 1 95.94 125 ALA B O 1
ATOM 2396 N N . ALA B 1 126 ? -10.43 9.391 13.508 1 95.62 126 ALA B N 1
ATOM 2397 C CA . ALA B 1 126 ? -11.398 10.438 13.836 1 95.62 126 ALA B CA 1
ATOM 2398 C C . ALA B 1 126 ? -12.078 10.969 12.578 1 95.62 126 ALA B C 1
ATOM 2400 O O . ALA B 1 126 ? -12.859 11.922 12.648 1 95.62 126 ALA B O 1
ATOM 2401 N N . ASP B 1 127 ? -11.766 10.43 11.398 1 94.81 127 ASP B N 1
ATOM 2402 C CA . ASP B 1 127 ? -12.344 10.836 10.117 1 94.81 127 ASP B CA 1
ATOM 2403 C C . ASP B 1 127 ? -12.055 12.312 9.828 1 94.81 127 ASP B C 1
ATOM 2405 O O . ASP B 1 127 ? -12.953 13.062 9.461 1 94.81 127 ASP B O 1
ATOM 2409 N N . LEU B 1 128 ? -10.766 12.68 10.008 1 96.31 128 LEU B N 1
ATOM 2410 C CA . LEU B 1 128 ? -10.422 14.086 9.883 1 96.31 128 LEU B CA 1
ATOM 2411 C C . LEU B 1 128 ? -9.5 14.32 8.688 1 96.31 128 LEU B C 1
ATOM 2413 O O . LEU B 1 128 ? -9.125 15.461 8.398 1 96.31 128 LEU B O 1
ATOM 2417 N N . VAL B 1 129 ? -9.18 13.297 7.934 1 97.38 129 VAL B N 1
ATOM 2418 C CA . VAL B 1 129 ? -8.289 13.445 6.785 1 97.38 129 VAL B CA 1
ATOM 2419 C C . VAL B 1 129 ? -9.117 13.633 5.512 1 97.38 129 VAL B C 1
ATOM 2421 O O . VAL B 1 129 ? -9.922 12.773 5.16 1 97.38 129 VAL B O 1
ATOM 2424 N N . ASP B 1 130 ? -8.859 14.688 4.801 1 97.69 130 ASP B N 1
ATOM 2425 C CA . ASP B 1 130 ? -9.648 15.016 3.619 1 97.69 130 ASP B CA 1
ATOM 2426 C C . ASP B 1 130 ? -9.055 14.375 2.365 1 97.69 130 ASP B C 1
ATOM 2428 O O . ASP B 1 130 ? -9.789 13.961 1.466 1 97.69 130 ASP B O 1
ATOM 2432 N N . GLU B 1 131 ? -7.707 14.336 2.305 1 98.19 131 GLU B N 1
ATOM 2433 C CA . GLU B 1 131 ? -7.051 13.828 1.103 1 98.19 131 GLU B CA 1
ATOM 2434 C C . GLU B 1 131 ? -5.785 13.055 1.451 1 98.19 131 GLU B C 1
ATOM 2436 O O . GLU B 1 131 ? -5.09 13.391 2.414 1 98.19 131 GLU B O 1
ATOM 2441 N N . LEU B 1 132 ? -5.547 12.062 0.683 1 98.25 132 LEU B N 1
ATOM 2442 C CA . LEU B 1 132 ? -4.328 11.266 0.752 1 98.25 132 LEU B CA 1
ATOM 2443 C C . LEU B 1 132 ? -3.576 11.305 -0.574 1 98.25 132 LEU B C 1
ATOM 2445 O O . LEU B 1 132 ? -4.102 10.875 -1.604 1 98.25 132 LEU B O 1
ATOM 2449 N N . TYR B 1 133 ? -2.404 11.914 -0.56 1 97.5 133 TYR B N 1
ATOM 2450 C CA . TYR B 1 133 ? -1.427 11.773 -1.635 1 97.5 133 TYR B CA 1
ATOM 2451 C C . TYR B 1 133 ? -0.339 10.773 -1.255 1 97.5 133 TYR B C 1
ATOM 2453 O O . TYR B 1 133 ? 0.521 11.07 -0.423 1 97.5 133 TYR B O 1
ATOM 2461 N N . ILE B 1 134 ? -0.409 9.617 -1.872 1 97.56 134 ILE B N 1
ATOM 2462 C CA . ILE B 1 134 ? 0.54 8.57 -1.516 1 97.56 134 ILE B CA 1
ATOM 2463 C C . ILE B 1 134 ? 1.421 8.234 -2.719 1 97.56 134 ILE B C 1
ATOM 2465 O O . ILE B 1 134 ? 0.918 7.867 -3.781 1 97.56 134 ILE B O 1
ATOM 2469 N N . GLN B 1 135 ? 2.664 8.484 -2.572 1 96.44 135 GLN B N 1
ATOM 2470 C CA . GLN B 1 135 ? 3.658 8.094 -3.566 1 96.44 135 GLN B CA 1
ATOM 2471 C C . GLN B 1 135 ? 4.293 6.754 -3.213 1 96.44 135 GLN B C 1
ATOM 2473 O O . GLN B 1 135 ? 4.781 6.566 -2.096 1 96.44 135 GLN B O 1
ATOM 2478 N N . ILE B 1 136 ? 4.285 5.816 -4.125 1 97.81 136 ILE B N 1
ATOM 2479 C CA . ILE B 1 136 ? 4.777 4.461 -3.885 1 97.81 136 ILE B CA 1
ATOM 2480 C C . ILE B 1 136 ? 6.07 4.238 -4.668 1 97.81 136 ILE B C 1
ATOM 2482 O O . ILE B 1 136 ? 6.059 4.207 -5.898 1 97.81 136 ILE B O 1
ATOM 2486 N N . ALA B 1 137 ? 7.168 4.125 -3.945 1 97.19 137 ALA B N 1
ATOM 2487 C CA . ALA B 1 137 ? 8.461 3.805 -4.551 1 97.19 137 ALA B CA 1
ATOM 2488 C C . ALA B 1 137 ? 8.562 2.318 -4.875 1 97.19 137 ALA B C 1
ATOM 2490 O O . ALA B 1 137 ? 7.949 1.485 -4.199 1 97.19 137 ALA B O 1
ATOM 2491 N N . PRO B 1 138 ? 9.344 1.962 -5.883 1 97.5 138 PRO B N 1
ATOM 2492 C CA . PRO B 1 138 ? 9.414 0.571 -6.336 1 97.5 138 PRO B CA 1
ATOM 2493 C C . PRO B 1 138 ? 10.367 -0.275 -5.492 1 97.5 138 PRO B C 1
ATOM 2495 O O . PRO B 1 138 ? 11.25 -0.941 -6.031 1 97.5 138 PRO B O 1
ATOM 2498 N N . VAL B 1 139 ? 10.117 -0.269 -4.184 1 97.38 139 VAL B N 1
ATOM 2499 C CA . VAL B 1 139 ? 10.969 -0.995 -3.248 1 97.38 139 VAL B CA 1
ATOM 2500 C C . VAL B 1 139 ? 10.102 -1.722 -2.219 1 97.38 139 VAL B C 1
ATOM 2502 O O . VAL B 1 139 ? 9.094 -1.187 -1.759 1 97.38 139 VAL B O 1
ATOM 2505 N N . ILE B 1 140 ? 10.453 -2.939 -1.937 1 97.31 140 ILE B N 1
ATOM 2506 C CA . ILE B 1 140 ? 9.992 -3.623 -0.733 1 97.31 140 ILE B CA 1
ATOM 2507 C C . ILE B 1 140 ? 11.062 -3.529 0.353 1 97.31 140 ILE B C 1
ATOM 2509 O O . ILE B 1 140 ? 12.188 -4.016 0.173 1 97.31 140 ILE B O 1
ATOM 2513 N N . LEU B 1 141 ? 10.734 -2.928 1.455 1 96.69 141 LEU B N 1
ATOM 2514 C CA . LEU B 1 141 ? 11.703 -2.752 2.527 1 96.69 141 LEU B CA 1
ATOM 2515 C C . LEU B 1 141 ? 11.805 -4.012 3.381 1 96.69 141 LEU B C 1
ATOM 2517 O O . LEU B 1 141 ? 12.844 -4.262 4.008 1 96.69 141 LEU B O 1
ATOM 2521 N N . GLY B 1 142 ? 10.688 -4.805 3.432 1 94.81 142 GLY B N 1
ATOM 2522 C CA . GLY B 1 142 ? 10.68 -6.074 4.137 1 94.81 142 GLY B CA 1
ATOM 2523 C C . GLY B 1 142 ? 10.344 -5.938 5.609 1 94.81 142 GLY B C 1
ATOM 2524 O O . GLY B 1 142 ? 9.453 -6.621 6.113 1 94.81 142 GLY B O 1
ATOM 2525 N N . ASP B 1 143 ? 11.055 -5.129 6.359 1 94.19 143 ASP B N 1
ATOM 2526 C CA . ASP B 1 143 ? 10.836 -4.977 7.793 1 94.19 143 ASP B CA 1
ATOM 2527 C C . ASP B 1 143 ? 10.969 -3.514 8.211 1 94.19 143 ASP B C 1
ATOM 2529 O O . ASP B 1 143 ? 11.703 -3.199 9.156 1 94.19 143 ASP B O 1
ATOM 2533 N N . GLY B 1 144 ? 10.297 -2.643 7.457 1 95.44 144 GLY B N 1
ATOM 2534 C CA . GLY B 1 144 ? 10.375 -1.222 7.754 1 95.44 144 GLY B CA 1
ATOM 2535 C C . GLY B 1 144 ? 9.266 -0.747 8.68 1 95.44 144 GLY B C 1
ATOM 2536 O O . GLY B 1 144 ? 8.555 -1.56 9.273 1 95.44 144 GLY B O 1
ATOM 2537 N N . ILE B 1 145 ? 9.211 0.544 8.883 1 93.69 145 ILE B N 1
ATOM 2538 C CA . ILE B 1 145 ? 8.188 1.196 9.688 1 93.69 145 ILE B CA 1
ATOM 2539 C C . ILE B 1 145 ? 6.957 1.487 8.836 1 93.69 145 ILE B C 1
ATOM 2541 O O . ILE B 1 145 ? 7.012 2.311 7.918 1 93.69 145 ILE B O 1
ATOM 2545 N N . PRO B 1 146 ? 5.848 0.844 9.141 1 95.56 146 PRO B N 1
ATOM 2546 C CA . PRO B 1 146 ? 4.672 1.014 8.281 1 95.56 146 PRO B CA 1
ATOM 2547 C C . PRO B 1 146 ? 4.004 2.377 8.453 1 95.56 146 PRO B C 1
ATOM 2549 O O . PRO B 1 146 ? 4.004 2.932 9.555 1 95.56 146 PRO B O 1
ATOM 2552 N N . LEU B 1 147 ? 3.41 2.914 7.395 1 95.62 147 LEU B N 1
ATOM 2553 C CA . LEU B 1 147 ? 2.605 4.129 7.461 1 95.62 147 LEU B CA 1
ATOM 2554 C C . LEU B 1 147 ? 1.286 3.871 8.18 1 95.62 147 LEU B C 1
ATOM 2556 O O . LEU B 1 147 ? 0.884 4.648 9.047 1 95.62 147 LEU B O 1
ATOM 2560 N N . PHE B 1 148 ? 0.623 2.775 7.812 1 96.69 148 PHE B N 1
ATOM 2561 C CA . PHE B 1 148 ? -0.698 2.471 8.352 1 96.69 148 PHE B CA 1
ATOM 2562 C C . PHE B 1 148 ? -0.602 1.441 9.469 1 96.69 148 PHE B C 1
ATOM 2564 O O . PHE B 1 148 ? 0.112 0.444 9.344 1 96.69 148 PHE B O 1
ATOM 2571 N N . LYS B 1 149 ? -1.264 1.72 10.516 1 94.81 149 LYS B N 1
ATOM 2572 C CA . LYS B 1 149 ? -1.47 0.811 11.641 1 94.81 149 LYS B CA 1
ATOM 2573 C C . LYS B 1 149 ? -2.953 0.522 11.852 1 94.81 149 LYS B C 1
ATOM 2575 O O . LYS B 1 149 ? -3.811 1.204 11.281 1 94.81 149 LYS B O 1
ATOM 2580 N N . ALA B 1 150 ? -3.162 -0.437 12.625 1 93.38 150 ALA B N 1
ATOM 2581 C CA . ALA B 1 150 ? -4.535 -0.896 12.82 1 93.38 150 ALA B CA 1
ATOM 2582 C C . ALA B 1 150 ? -5.383 0.183 13.484 1 93.38 150 ALA B C 1
ATOM 2584 O O . ALA B 1 150 ? -4.934 0.844 14.422 1 93.38 150 ALA B O 1
ATOM 2585 N N . ILE B 1 151 ? -6.539 0.405 12.922 1 91.75 151 ILE B N 1
ATOM 2586 C CA . ILE B 1 151 ? -7.586 1.214 13.531 1 91.75 151 ILE B CA 1
ATOM 2587 C C . ILE B 1 151 ? -8.914 0.464 13.477 1 91.75 151 ILE B C 1
ATOM 2589 O O . ILE B 1 151 ? -9.086 -0.448 12.664 1 91.75 151 ILE B O 1
ATOM 2593 N N . ASP B 1 152 ? -9.781 0.824 14.375 1 89.12 152 ASP B N 1
ATOM 2594 C CA . ASP B 1 152 ? -11.055 0.125 14.461 1 89.12 152 ASP B CA 1
ATOM 2595 C C . ASP B 1 152 ? -12.117 0.806 13.594 1 89.12 152 ASP B C 1
ATOM 2597 O O . ASP B 1 152 ? -13.188 1.169 14.086 1 89.12 152 ASP B O 1
ATOM 2601 N N . GLN B 1 153 ? -11.773 1.141 12.398 1 89.44 153 GLN B N 1
ATOM 2602 C CA . GLN B 1 153 ? -12.727 1.835 11.531 1 89.44 153 GLN B CA 1
ATOM 2603 C C . GLN B 1 153 ? -12.383 1.636 10.062 1 89.44 153 GLN B C 1
ATOM 2605 O O . GLN B 1 153 ? -11.219 1.772 9.664 1 89.44 153 GLN B O 1
ATOM 2610 N N . GLN B 1 154 ? -13.422 1.258 9.328 1 92.62 154 GLN B N 1
ATOM 2611 C CA . GLN B 1 154 ? -13.289 1.252 7.875 1 92.62 154 GLN B CA 1
ATOM 2612 C C . GLN B 1 154 ? -13.672 2.605 7.285 1 92.62 154 GLN B C 1
ATOM 2614 O O . GLN B 1 154 ? -14.609 3.254 7.754 1 92.62 154 GLN B O 1
ATOM 2619 N N . GLN B 1 155 ? -12.953 3.006 6.316 1 94.81 155 GLN B N 1
ATOM 2620 C CA . GLN B 1 155 ? -13.227 4.273 5.648 1 94.81 155 GLN B CA 1
ATOM 2621 C C . GLN B 1 155 ? -13.086 4.141 4.137 1 94.81 155 GLN B C 1
ATOM 2623 O O . GLN B 1 155 ? -12.133 3.523 3.648 1 94.81 155 GLN B O 1
ATOM 2628 N N . ARG B 1 156 ? -14.031 4.703 3.436 1 95.81 156 ARG B N 1
ATOM 2629 C CA . ARG B 1 156 ? -13.945 4.715 1.979 1 95.81 156 ARG B CA 1
ATOM 2630 C C . ARG B 1 156 ? -13.586 6.102 1.46 1 95.81 156 ARG B C 1
ATOM 2632 O O . ARG B 1 156 ? -14.062 7.109 1.987 1 95.81 156 ARG B O 1
ATOM 2639 N N . PHE B 1 157 ? -12.805 6.129 0.468 1 97.69 157 PHE B N 1
ATOM 2640 C CA . PHE B 1 157 ? -12.391 7.332 -0.243 1 97.69 157 PHE B CA 1
ATOM 2641 C C . PHE B 1 157 ? -12.789 7.254 -1.713 1 97.69 157 PHE B C 1
ATOM 2643 O O . PHE B 1 157 ? -13.391 6.273 -2.148 1 97.69 157 PHE B O 1
ATOM 2650 N N . GLU B 1 158 ? -12.578 8.328 -2.389 1 97.44 158 GLU B N 1
ATOM 2651 C CA . GLU B 1 158 ? -12.664 8.383 -3.846 1 97.44 158 GLU B CA 1
ATOM 2652 C C . GLU B 1 158 ? -11.281 8.562 -4.473 1 97.44 158 GLU B C 1
ATOM 2654 O O . GLU B 1 158 ? -10.5 9.398 -4.027 1 97.44 158 GLU B O 1
ATOM 2659 N N . LEU B 1 159 ? -11 7.723 -5.473 1 98.06 159 LEU B N 1
ATOM 2660 C CA . LEU B 1 159 ? -9.773 7.93 -6.242 1 98.06 159 LEU B CA 1
ATOM 2661 C C . LEU B 1 159 ? -9.906 9.148 -7.148 1 98.06 159 LEU B C 1
ATOM 2663 O O . LEU B 1 159 ? -10.75 9.172 -8.039 1 98.06 159 LEU B O 1
ATOM 2667 N N . VAL B 1 160 ? -9.094 10.086 -6.926 1 97.94 160 VAL B N 1
ATOM 2668 C CA . VAL B 1 160 ? -9.148 11.328 -7.695 1 97.94 160 VAL B CA 1
ATOM 2669 C C . VAL B 1 160 ? -8.234 11.227 -8.906 1 97.94 160 VAL B C 1
ATOM 2671 O O . VAL B 1 160 ? -8.602 11.633 -10.016 1 97.94 160 VAL B O 1
ATOM 2674 N N . ASP B 1 161 ? -7.047 10.664 -8.68 1 97.19 161 ASP B N 1
ATOM 2675 C CA . ASP B 1 161 ? -6.062 10.617 -9.758 1 97.19 161 ASP B CA 1
ATOM 2676 C C . ASP B 1 161 ? -4.977 9.586 -9.477 1 97.19 161 ASP B C 1
ATOM 2678 O O . ASP B 1 161 ? -4.77 9.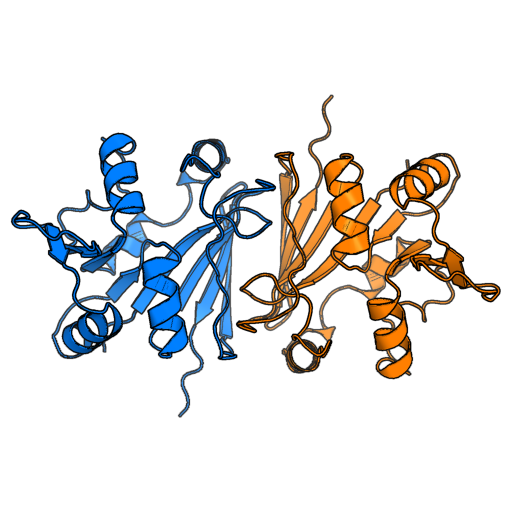195 -8.32 1 97.19 161 ASP B O 1
ATOM 2682 N N . THR B 1 162 ? -4.371 9.109 -10.562 1 97.81 162 THR B N 1
ATOM 2683 C CA . THR B 1 162 ? -3.125 8.352 -10.531 1 97.81 162 THR B CA 1
ATOM 2684 C C . THR B 1 162 ? -2.045 9.055 -11.352 1 97.81 162 THR B C 1
ATOM 2686 O O . THR B 1 162 ? -2.312 9.539 -12.453 1 97.81 162 THR B O 1
ATOM 2689 N N . ASN B 1 163 ? -0.929 9.234 -10.773 1 96.69 163 ASN B N 1
ATOM 2690 C CA . ASN B 1 163 ? 0.188 9.883 -11.453 1 96.69 163 ASN B CA 1
ATOM 2691 C C . ASN B 1 163 ? 1.454 9.031 -11.391 1 96.69 163 ASN B C 1
ATOM 2693 O O . ASN B 1 163 ? 1.531 8.086 -10.609 1 96.69 163 ASN B O 1
ATOM 2697 N N . ARG B 1 164 ? 2.393 9.344 -12.312 1 96.81 164 ARG B N 1
ATOM 2698 C CA . ARG B 1 164 ? 3.711 8.719 -12.344 1 96.81 164 ARG B CA 1
ATOM 2699 C C . ARG B 1 164 ? 4.812 9.766 -12.453 1 96.81 164 ARG B C 1
ATOM 2701 O O . ARG B 1 164 ? 4.754 10.648 -13.32 1 96.81 164 ARG B O 1
ATOM 2708 N N . TYR B 1 165 ? 5.695 9.719 -11.578 1 95.88 165 TYR B N 1
ATOM 2709 C CA . TYR B 1 165 ? 6.895 10.547 -11.586 1 95.88 165 TYR B CA 1
ATOM 2710 C C . TYR B 1 165 ? 8.148 9.688 -11.609 1 95.88 165 TYR B C 1
ATOM 2712 O O . TYR B 1 165 ? 8.672 9.305 -10.555 1 95.88 165 TYR B O 1
ATOM 2720 N N . GLY B 1 166 ? 8.688 9.422 -12.867 1 95.88 166 GLY B N 1
ATOM 2721 C CA . GLY B 1 166 ? 9.766 8.453 -12.969 1 95.88 166 GLY B CA 1
ATOM 2722 C C . GLY B 1 166 ? 9.391 7.09 -12.43 1 95.88 166 GLY B C 1
ATOM 2723 O O . GLY B 1 166 ? 8.445 6.465 -12.906 1 95.88 166 GLY B O 1
ATOM 2724 N N . GLN B 1 167 ? 10.047 6.695 -11.336 1 97.12 167 GLN B N 1
ATOM 2725 C CA . GLN B 1 167 ? 9.82 5.375 -10.75 1 97.12 167 GLN B CA 1
ATOM 2726 C C . GLN B 1 167 ? 8.875 5.457 -9.555 1 97.12 167 GLN B C 1
ATOM 2728 O O . GLN B 1 167 ? 8.656 4.461 -8.859 1 97.12 167 GLN B O 1
ATOM 2733 N N . LEU B 1 168 ? 8.242 6.613 -9.367 1 96.5 168 LEU B N 1
ATOM 2734 C CA . LEU B 1 168 ? 7.285 6.805 -8.281 1 96.5 168 LEU B CA 1
ATOM 2735 C C . LEU B 1 168 ? 5.855 6.797 -8.812 1 96.5 168 LEU B C 1
ATOM 2737 O O . LEU B 1 168 ? 5.516 7.578 -9.711 1 96.5 168 LEU B O 1
ATOM 2741 N N . ALA B 1 169 ? 5.066 5.934 -8.297 1 98 169 ALA B N 1
ATOM 2742 C CA . ALA B 1 169 ? 3.631 5.984 -8.562 1 98 169 ALA B CA 1
ATOM 2743 C C . ALA B 1 169 ? 2.9 6.781 -7.488 1 98 169 ALA B C 1
ATOM 2745 O O . ALA B 1 169 ? 3.201 6.652 -6.301 1 98 169 ALA B O 1
ATOM 2746 N N . GLU B 1 170 ? 1.981 7.629 -7.895 1 97.69 170 GLU B N 1
ATOM 2747 C CA . GLU B 1 170 ? 1.206 8.391 -6.918 1 97.69 170 GLU B CA 1
ATOM 2748 C C . GLU B 1 170 ? -0.287 8.117 -7.062 1 97.69 170 GLU B C 1
ATOM 2750 O O . GLU B 1 170 ? -0.816 8.102 -8.18 1 97.69 170 GLU B O 1
ATOM 2755 N N . VAL B 1 171 ? -0.903 7.855 -5.957 1 98.5 171 VAL B N 1
ATOM 2756 C CA . VAL B 1 171 ? -2.359 7.773 -5.895 1 98.5 171 VAL B CA 1
ATOM 2757 C C . VAL B 1 171 ? -2.904 8.906 -5.031 1 98.5 171 VAL B C 1
ATOM 2759 O O . VAL B 1 171 ? -2.338 9.227 -3.984 1 98.5 171 VAL B O 1
ATOM 2762 N N . HIS B 1 172 ? -3.932 9.586 -5.555 1 98.44 172 HIS B N 1
ATOM 2763 C CA . HIS B 1 172 ? -4.602 10.688 -4.871 1 98.44 172 HIS B CA 1
ATOM 2764 C C . HIS B 1 172 ? -6.043 10.328 -4.531 1 98.44 172 HIS B C 1
ATOM 2766 O O . HIS B 1 172 ? -6.855 10.086 -5.43 1 98.44 172 HIS B O 1
ATOM 2772 N N . TYR B 1 173 ? -6.336 10.258 -3.225 1 98.56 173 TYR B N 1
ATOM 2773 C CA . TYR B 1 173 ? -7.676 9.945 -2.738 1 98.56 173 TYR B CA 1
ATOM 2774 C C . TYR B 1 173 ? -8.289 11.141 -2.014 1 98.56 173 TYR B C 1
ATOM 2776 O O . TYR B 1 173 ? -7.574 11.914 -1.375 1 98.56 173 TYR B O 1
ATOM 2784 N N . GLN B 1 174 ? -9.586 11.227 -2.092 1 98.12 174 GLN B N 1
ATOM 2785 C CA . GLN B 1 174 ? -10.312 12.242 -1.343 1 98.12 174 GLN B CA 1
ATOM 2786 C C . GLN B 1 174 ? -11.445 11.617 -0.526 1 98.12 174 GLN B C 1
ATOM 2788 O O . GLN B 1 174 ? -12.086 10.664 -0.97 1 98.12 174 GLN B O 1
ATOM 2793 N N . ARG B 1 175 ? -11.641 12.164 0.647 1 96.06 175 ARG B N 1
ATOM 2794 C CA . ARG B 1 175 ? -12.734 11.719 1.505 1 96.06 175 ARG B CA 1
ATOM 2795 C C . ARG B 1 175 ? -14.078 11.867 0.797 1 96.06 175 ARG B C 1
ATOM 2797 O O . ARG B 1 175 ? -14.297 12.836 0.067 1 96.06 175 ARG B O 1
ATOM 2804 N N . LEU B 1 176 ? -14.961 10.844 1.094 1 91.12 176 LEU B N 1
ATOM 2805 C CA . LEU B 1 176 ? -16.281 10.93 0.498 1 91.12 176 LEU B CA 1
ATOM 2806 C C . LEU B 1 176 ? -17.109 12.047 1.138 1 91.12 176 LEU B C 1
ATOM 2808 O O . LEU B 1 176 ? -17.047 12.25 2.354 1 91.12 176 LEU B O 1
ATOM 2812 N N . THR B 1 177 ? -17.438 13.133 0.437 1 74.25 177 THR B N 1
ATOM 2813 C CA . THR B 1 177 ? -18.281 14.203 0.957 1 74.25 177 THR B CA 1
ATOM 2814 C C . THR B 1 177 ? -19.703 13.711 1.193 1 74.25 177 THR B C 1
ATOM 2816 O O . THR B 1 177 ? -20.312 13.125 0.303 1 74.25 177 THR B O 1
ATOM 2819 N N . THR B 1 178 ? -20.062 13.148 2.365 1 54.97 178 THR B N 1
ATOM 2820 C CA . THR B 1 178 ? -21.484 12.875 2.584 1 54.97 178 THR B CA 1
ATOM 2821 C C . THR B 1 178 ? -22.312 14.141 2.365 1 54.97 178 THR B C 1
ATOM 2823 O O . THR B 1 178 ? -22.016 15.188 2.939 1 54.97 178 THR B O 1
ATOM 2826 N N . GLU B 1 179 ? -23.016 14.328 1.245 1 43.84 179 GLU B N 1
ATOM 2827 C CA . GLU B 1 179 ? -24.078 15.336 1.191 1 43.84 179 GLU B CA 1
ATOM 2828 C C . GLU B 1 179 ? -25.047 15.18 2.359 1 43.84 179 GLU B C 1
ATOM 2830 O O . GLU B 1 179 ? -25.391 14.062 2.74 1 43.84 179 GLU B O 1
#

Radius of gyration: 21.54 Å; Cα contacts (8 Å, |Δi|>4): 779; chains: 2; bounding box: 46×67×47 Å

Solvent-accessible surface area (backbone atoms only — not comparable to full-atom values): 18942 Å² total; per-residue (Å²): 126,47,44,29,29,36,54,44,60,26,26,68,68,40,21,55,24,38,72,83,69,44,54,65,74,55,74,71,37,54,32,62,82,63,50,64,55,67,66,54,51,74,49,33,37,32,34,38,30,27,50,67,58,50,54,48,33,63,68,68,41,75,82,44,79,53,68,79,61,39,86,72,32,39,32,40,33,41,31,94,73,54,53,89,59,59,101,46,35,43,43,33,66,70,60,63,59,58,52,52,56,54,52,46,74,42,90,71,49,23,35,34,37,63,29,45,34,85,50,50,48,60,28,54,70,64,70,56,55,40,32,40,38,43,29,34,37,41,29,35,58,28,53,37,39,53,44,66,66,76,39,98,50,69,46,62,40,38,55,74,48,77,49,73,25,74,34,28,38,32,43,31,34,31,49,63,77,78,128,126,47,45,28,31,36,54,44,60,26,26,68,68,40,21,56,24,39,74,84,69,46,54,66,76,57,73,71,36,53,33,63,81,62,50,66,55,69,66,54,51,73,50,33,37,34,36,39,30,24,49,67,58,50,53,48,35,64,67,69,42,75,80,47,80,54,68,79,61,38,87,70,31,38,33,39,32,42,33,95,73,55,52,89,58,59,100,45,34,43,44,34,66,67,59,65,59,59,52,51,56,54,51,46,74,40,90,71,51,24,35,33,36,61,29,42,35,86,49,51,47,60,27,52,71,66,70,55,53,39,32,42,37,42,31,36,35,40,30,35,57,28,54,37,40,54,44,65,67,76,38,98,50,70,45,64,43,39,55,74,49,76,50,73,23,74,36,27,38,30,44,32,33,32,49,64,77,81,128

Secondary structure (DSSP, 8-state):
-PPEEEEEEE-TTSEEE-TT---HHHHTSTTGGGS-HHHHHTTEEEEEEEHHHHHHHHHH-SS-SSTT--TTSEEEEE-SS-----SSEEEE-S-HHHHHHHHHTS--SEEEEEE-HHHHHHHHHTT---EEEEEE-SEE-SS-EES----S--EEEEEEEEEEETTEEEEEEEE----/-PPEEEEEEE-TTSEEE-TT---HHHHTSTTGGGS-HHHHHTTEEEEEEEHHHHHHHHHH-SSSSSTT--TTSEEEEE-SS-----SSEEEE-S-HHHHHHHHHTS--SEEEEEE-HHHHHHHHHTT---EEEEEE-SEE-SS-EES----S--EEEEEEEEEEETTEEEEEEEE----

Foldseek 3Di:
DAAEEEAAEDAPVAFRAAAVRDDVLLVPFAQSVVPVVVVVVVQAAEEEEEPSVQVVCVPPVPPDPPPPVPPSHAYEYADPDWDDDDPRYGYDPPQLCVVLVVVVVDDDGHYYYHYALSNVVVCVLVVRHFKYKYKYAHDDSPHHHHRHDDDPDDADWDWDDWDDRRRIIITMTGGDPPD/DAAEEEAAEAAPVAFRAAAVRDDVLLVPFAQSVVDVVVVVVVQAAEEEEEPSVQVVCVPPVPPDPPPPVPPSHAYEYADPDWDDDDPRYGYDPPQLCVVLVVVVVDDDGHYYYHYALSNVVVCVLVVRHFKYKYKYAHDDSPHHHHRHDDDPDDADWDFDDWDDRRRIIITMTGGDPPD

InterPro domains:
  IPR002734 Bacterial bifunctional deaminase-reductase, C-terminal [PF01872] (3-167)
  IPR024072 Dihydrofolate reductase-like domain superfamily [G3DSA:3.40.430.10] (1-176)
  IPR024072 Dihydrofolate reductase-like domain superfamily [SSF53597] (3-175)
  IPR050765 Riboflavin Biosynthesis HTP Reductase [PTHR38011] (2-167)

Sequence (358 aa):
MRKVQFYGAISIDGCLATKDNRLDWLFKTAGANDAPTEAFMQQVDTAIMGRHTYEYTMEQTTDQLINPYNPATHNIVMTSHPHTGDERTQFTNTPVTKIVEDLRRTAGKNIWIVGGAGVLMPLLAADLVDELYIQIAPVILGDGIPLFKAIDQQQRFELVDTNRYGQLAEVHYQRLTTEMRKVQFYGAISIDGCLATKDNRLDWLFKTAGANDAPTEAFMQQVDTAIMGRHTYEYTMEQTTDQLINPYNPATHNIVMTSHPHTGDERTQFTNTPVTKIVEDLRRTAGKNIWIVGGAGVLMPLLAADLVDELYIQIAPVILGDGIPLFKAIDQQQRFELVDTNRYGQLAEVHYQRLTTE

Nearest PDB structures (foldseek):
  3jtw-assembly2_B-3  TM=9.239E-01  e=1.002E-17  Pediococcus pentosaceus ATCC 25745
  3jtw-assembly1_A-2  TM=9.027E-01  e=1.361E-17  Pediococcus pentosaceus ATCC 25745
  7xh2-assembly1_A  TM=8.639E-01  e=2.105E-14  Pseudomonas fluorescens
  3ky8-assembly1_B  TM=8.441E-01  e=2.689E-14  Shewanella loihica PV-4
  8jsv-assembly5_J  TM=8.016E-01  e=4.593E-12  Leptospira interrogans serovar Pomona